Protein 5XVJ (pdb70)

Organism: Arabidopsis thaliana (NCBI:txid3702)

Foldseek 3Di:
DPPVLVVLLLFLVLQQLQLLCCLPVVVVVNLVVLALPDAKWFWTGGSNNHIDIGDDDCDVVDDADGFDIRLSNCCVVDDNLVSSLVNQVSVQVSSVSRSVVSCVVVPHDDVSNVVNVVSVVVDDGSSCVSVVVD/DCVLVVLLLFLVQQQQLLLCCLPVVVVVNLVVLAQVDFWFAWGGGSPSHIDGDWDDADVVRLADDFGTNLSNCCPVDPNLVSSLVSQVSSQVRSVRRSVSSCVVVPHDPVSNVVSVVSVVVDDGSSCVSVVND

GO terms:
  GO:0005634 nucleus (C, IDA)
  GO:0140002 histone H3K4me3 reader activity (F, IDA)
  GO:0000976 transcription cis-regulatory region binding (F, IPI)

Solvent-accessible surface area: 12600 Å² total; per-residue (Å²): 89,66,205,32,1,99,96,4,24,53,26,12,111,5,14,26,28,0,0,35,80,0,7,50,119,45,36,84,129,0,47,121,68,0,45,53,162,117,138,58,6,0,4,48,0,50,66,107,81,54,28,76,22,58,84,34,112,59,89,78,67,20,102,58,17,42,7,14,31,0,2,3,141,15,28,93,69,69,115,60,142,67,0,11,18,31,2,0,8,14,6,26,4,7,2,9,3,2,1,16,11,44,2,34,128,117,65,14,22,116,90,37,25,107,90,0,10,73,30,17,10,100,26,48,27,0,66,19,51,39,61,72,94,92,95,195,23,0,83,85,3,19,66,26,13,113,7,14,27,32,0,0,34,83,0,6,52,119,45,35,83,128,0,43,120,59,0,72,28,167,114,137,60,9,0,5,7,0,45,62,108,78,64,34,71,8,91,65,39,150,51,117,56,13,4,64,24,14,18,6,19,29,3,13,2,114,25,32,91,69,71,106,63,134,68,0,9,15,50,3,0,6,13,5,26,4,6,2,9,2,2,0,17,2,33,0,34,127,107,62,12,23,109,115,44,26,113,102,0,8,96,36,17,11,98,33,49,25,0,75,30,46,37,55,66,106,92

Radius of gyration: 17.86 Å; Cα contacts (8 Å, |Δi|>4): 453; chains: 2; bounding box: 50×39×37 Å

Structure (mmCIF, N/CA/C/O backbone):
data_5XVJ
#
_entry.id   5XVJ
#
_cell.length_a   52.880
_cell.length_b   52.880
_cell.length_c   69.725
_cell.angle_alpha   90.00
_cell.angle_beta   90.00
_cell.angle_gamma   120.00
#
_symmetry.space_group_name_H-M   'P 31'
#
loop_
_entity.id
_entity.type
_entity.pdbx_description
1 polymer 'PHD finger protein ALFIN-LIKE 7'
2 non-polymer 'SULFATE ION'
3 water water
#
loop_
_atom_site.group_PDB
_atom_site.id
_atom_site.type_symbol
_atom_site.label_atom_id
_atom_site.label_alt_id
_atom_site.label_comp_id
_atom_site.label_asym_id
_atom_site.label_entity_id
_atom_site.label_seq_id
_atom_site.pdbx_PDB_ins_code
_atom_site.Cartn_x
_atom_site.Cartn_y
_atom_site.Cartn_z
_atom_site.occupancy
_atom_site.B_iso_or_equiv
_atom_site.auth_seq_id
_atom_site.auth_comp_id
_atom_site.auth_asym_id
_atom_site.auth_atom_id
_atom_site.pdbx_PDB_model_num
ATOM 1 N N . SER A 1 2 ? -6.282 30.826 -21.901 1.00 30.10 -1 SER A N 1
ATOM 2 C CA . SER A 1 2 ? -6.715 29.482 -22.247 1.00 24.16 -1 SER A CA 1
ATOM 3 C C . SER A 1 2 ? -7.136 28.731 -20.984 1.00 23.21 -1 SER A C 1
ATOM 4 O O . SER A 1 2 ? -6.618 28.999 -19.898 1.00 23.16 -1 SER A O 1
ATOM 7 N N . PRO A 1 3 ? -8.068 27.788 -21.119 1.00 14.77 9 PRO A N 1
ATOM 8 C CA . PRO A 1 3 ? -8.370 26.885 -19.989 1.00 12.55 9 PRO A CA 1
ATOM 9 C C . PRO A 1 3 ? -7.129 26.120 -19.552 1.00 15.00 9 PRO A C 1
ATOM 10 O O . PRO A 1 3 ? -6.208 25.867 -20.338 1.00 12.14 9 PRO A O 1
ATOM 14 N N . ARG A 1 4 ? -7.119 25.745 -18.267 1.00 12.43 10 ARG A N 1
ATOM 15 C CA . ARG A 1 4 ? -5.966 25.068 -17.667 1.00 10.90 10 ARG A CA 1
ATOM 16 C C . ARG A 1 4 ? -5.558 23.797 -18.400 1.00 11.74 10 ARG A C 1
ATOM 17 O O . ARG A 1 4 ? -4.366 23.453 -18.398 1.00 8.44 10 ARG A O 1
ATOM 25 N N . THR A 1 5 ? -6.527 23.087 -18.992 1.00 10.70 11 THR A N 1
ATOM 26 C CA . THR A 1 5 ? -6.273 21.861 -19.753 1.00 8.52 11 THR A CA 1
ATOM 27 C C . THR A 1 5 ? -5.238 22.068 -20.869 1.00 9.75 11 THR A C 1
ATOM 28 O O . THR A 1 5 ? -4.514 21.124 -21.186 1.00 9.69 11 THR A O 1
ATOM 32 N N . VAL A 1 6 ? -5.140 23.263 -21.468 1.00 7.75 12 VAL A N 1
ATOM 33 C CA . VAL A 1 6 ? -4.166 23.472 -22.539 1.00 11.27 12 VAL A CA 1
ATOM 34 C C . VAL A 1 6 ? -2.742 23.316 -22.013 1.00 11.53 12 VAL A C 1
ATOM 35 O O . VAL A 1 6 ? -1.943 22.562 -22.571 1.00 9.24 12 VAL A O 1
ATOM 39 N N . GLU A 1 7 ? -2.392 24.047 -20.950 1.00 7.35 13 GLU A N 1
ATOM 40 C CA . GLU A 1 7 ? -1.084 23.865 -20.323 1.00 6.82 13 GLU A CA 1
ATOM 41 C C . GLU A 1 7 ? -0.875 22.443 -19.818 1.00 7.67 13 GLU A C 1
ATOM 42 O O . GLU A 1 7 ? 0.255 21.931 -19.857 1.00 6.38 13 GLU A O 1
ATOM 48 N N . GLU A 1 8 ? -1.934 21.774 -19.337 1.00 5.02 14 GLU A N 1
ATOM 49 C CA . GLU A 1 8 ? -1.753 20.414 -18.873 1.00 6.49 14 GLU A CA 1
ATOM 50 C C . GLU A 1 8 ? -1.422 19.467 -20.023 1.00 7.15 14 GLU A C 1
ATOM 51 O O . GLU A 1 8 ? -0.563 18.589 -19.871 1.00 6.23 14 GLU A O 1
ATOM 57 N N . VAL A 1 9 ? -2.057 19.652 -21.175 1.00 7.41 15 VAL A N 1
ATOM 58 C CA . VAL A 1 9 ? -1.740 18.840 -22.351 1.00 8.67 15 VAL A CA 1
ATOM 59 C C . VAL A 1 9 ? -0.338 19.166 -22.851 1.00 8.46 15 VAL A C 1
ATOM 60 O O . VAL A 1 9 ? 0.429 18.268 -23.216 1.00 7.39 15 VAL A O 1
ATOM 64 N N . PHE A 1 10 ? 0.051 20.435 -22.826 1.00 7.37 16 PHE A N 1
ATOM 65 C CA . PHE A 1 10 ? 1.414 20.778 -23.195 1.00 5.73 16 PHE A CA 1
ATOM 66 C C . PHE A 1 10 ? 2.432 20.150 -22.234 1.00 6.64 16 PHE A C 1
ATOM 67 O O . PHE A 1 10 ? 3.515 19.729 -22.659 1.00 6.99 16 PHE A O 1
ATOM 75 N N . SER A 1 11 ? 2.136 20.137 -20.933 1.00 5.58 17 SER A N 1
ATOM 76 C CA . SER A 1 11 ? 3.066 19.553 -19.965 1.00 8.26 17 SER A CA 1
ATOM 77 C C . SER A 1 11 ? 3.264 18.070 -20.234 1.00 5.29 17 SER A C 1
ATOM 78 O O . SER A 1 11 ? 4.387 17.554 -20.107 1.00 7.20 17 SER A O 1
ATOM 81 N N . ASP A 1 12 ? 2.186 17.362 -20.598 1.00 5.40 18 ASP A N 1
ATOM 82 C CA . ASP A 1 12 ? 2.313 15.965 -21.009 1.00 4.76 18 ASP A CA 1
ATOM 83 C C . ASP A 1 12 ? 3.245 15.860 -22.219 1.00 6.42 18 ASP A C 1
ATOM 84 O O . ASP A 1 12 ? 4.170 15.043 -22.226 1.00 5.87 18 ASP A O 1
ATOM 89 N N . PHE A 1 13 ? 3.036 16.716 -23.227 1.00 5.53 19 PHE A N 1
ATOM 90 C CA . PHE A 1 13 ? 3.883 16.757 -24.420 1.00 4.01 19 PHE A CA 1
ATOM 91 C C . PHE A 1 13 ? 5.341 17.000 -24.055 1.00 5.18 19 PHE A C 1
ATOM 92 O O . PHE A 1 13 ? 6.241 16.278 -24.512 1.00 5.42 19 PHE A O 1
ATOM 100 N N . ARG A 1 14 ? 5.609 18.007 -23.196 1.00 5.48 20 ARG A N 1
ATOM 101 C CA . ARG A 1 14 ? 6.997 18.329 -22.876 1.00 6.75 20 ARG A CA 1
ATOM 102 C C . ARG A 1 14 ? 7.661 17.180 -22.134 1.00 5.54 20 ARG A C 1
ATOM 103 O O . ARG A 1 14 ? 8.860 16.956 -22.289 1.00 6.11 20 ARG A O 1
ATOM 111 N N . GLY A 1 15 ? 6.920 16.484 -21.285 1.00 5.73 21 GLY A N 1
ATOM 112 C CA . GLY A 1 15 ? 7.535 15.402 -20.539 1.00 6.05 21 GLY A CA 1
ATOM 113 C C . GLY A 1 15 ? 7.859 14.216 -21.437 1.00 5.81 21 GLY A C 1
ATOM 114 O O . GLY A 1 15 ? 8.945 13.639 -21.346 1.00 6.49 21 GLY A O 1
ATOM 115 N N . ARG A 1 16 ? 6.928 13.841 -22.323 1.00 5.43 22 ARG A N 1
ATOM 116 C CA . ARG A 1 16 ? 7.230 12.793 -23.305 1.00 6.29 22 ARG A CA 1
ATOM 117 C C . ARG A 1 16 ? 8.393 13.189 -24.209 1.00 5.36 22 ARG A C 1
ATOM 118 O O . ARG A 1 16 ? 9.267 12.367 -24.515 1.00 6.59 22 ARG A O 1
ATOM 126 N N . AR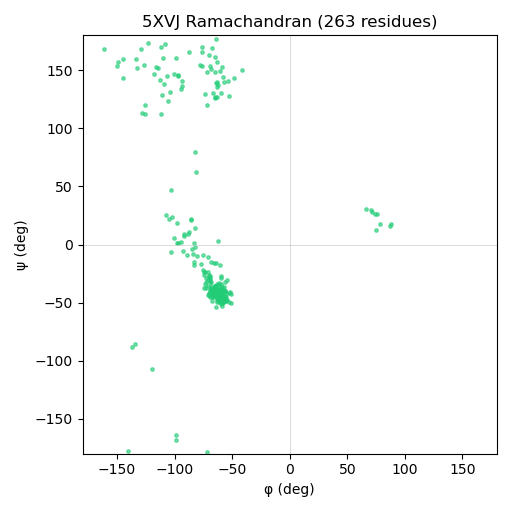G A 1 17 ? 8.436 14.447 -24.647 1.00 4.67 23 ARG A N 1
ATOM 127 C CA . ARG A 1 17 ? 9.538 14.929 -25.474 1.00 4.36 23 ARG A CA 1
ATOM 128 C C . ARG A 1 17 ? 10.867 14.778 -24.742 1.00 6.43 23 ARG A C 1
ATOM 129 O O . ARG A 1 17 ? 11.881 14.377 -25.343 1.00 5.95 23 ARG A O 1
ATOM 137 N N . ALA A 1 18 ? 10.891 15.130 -23.456 1.00 5.00 24 ALA A N 1
ATOM 138 C CA . ALA A 1 18 ? 12.140 15.028 -22.693 1.00 5.21 24 ALA A CA 1
ATOM 139 C C . ALA A 1 18 ? 12.594 13.576 -22.597 1.00 5.71 24 ALA A C 1
ATOM 140 O O . ALA A 1 18 ? 13.786 13.289 -22.681 1.00 7.95 24 ALA A O 1
ATOM 142 N N . GLY A 1 19 ? 11.647 12.643 -22.425 1.00 6.66 25 GLY A N 1
ATOM 143 C CA . GLY A 1 19 ? 11.999 11.225 -22.423 1.00 5.37 25 GLY A CA 1
ATOM 144 C C . GLY A 1 19 ? 12.561 10.769 -23.750 1.00 5.60 25 GLY A C 1
ATOM 145 O O . GLY A 1 19 ? 13.556 10.034 -23.793 1.00 7.00 25 GLY A O 1
ATOM 146 N N . LEU A 1 20 ? 11.972 11.251 -24.852 1.00 4.42 26 LEU A N 1
ATOM 147 C CA . LEU A 1 20 ? 12.448 10.891 -26.182 1.00 5.35 26 LEU A CA 1
ATOM 148 C C . LEU A 1 20 ? 13.813 11.500 -26.471 1.00 5.72 26 LEU A C 1
ATOM 149 O O . LEU A 1 20 ? 14.682 10.829 -27.057 1.00 6.17 26 LEU A O 1
ATOM 154 N N . ILE A 1 21 ? 14.038 12.752 -26.039 1.00 6.48 27 ILE A N 1
ATOM 155 C CA . ILE A 1 21 ? 15.362 13.348 -26.172 1.00 7.90 27 ILE A CA 1
ATOM 156 C C . ILE A 1 21 ? 16.417 12.525 -25.417 1.00 5.54 27 ILE A C 1
ATOM 157 O O . ILE A 1 21 ? 17.497 12.273 -25.961 1.00 7.90 27 ILE A O 1
ATOM 162 N N . LYS A 1 22 ? 16.083 12.021 -24.209 1.00 6.90 28 LYS A N 1
ATOM 163 C CA . LYS A 1 22 ? 16.987 11.136 -23.468 1.00 7.36 28 LYS A CA 1
ATOM 164 C C . LYS A 1 22 ? 17.336 9.900 -24.292 1.00 7.34 28 LYS A C 1
ATOM 165 O O . LYS A 1 22 ? 18.514 9.548 -24.437 1.00 8.04 28 LYS A O 1
ATOM 171 N N . ALA A 1 23 ? 16.325 9.222 -24.849 1.00 6.20 29 ALA A N 1
ATOM 172 C CA . ALA A 1 23 ? 16.589 8.016 -25.646 1.00 6.92 29 ALA A CA 1
ATOM 173 C C . ALA A 1 23 ? 17.528 8.303 -26.807 1.00 7.76 29 ALA A C 1
ATOM 174 O O . ALA A 1 23 ? 18.381 7.470 -27.159 1.00 9.44 29 ALA A O 1
ATOM 176 N N . LEU A 1 24 ? 17.406 9.485 -27.419 1.00 7.11 30 LEU A N 1
ATOM 177 C CA . LEU A 1 24 ? 18.116 9.788 -28.651 1.00 9.02 30 LEU A CA 1
ATOM 178 C C . LEU A 1 24 ? 19.409 10.557 -28.414 1.00 9.63 30 LEU A C 1
ATOM 179 O O . LEU A 1 24 ? 20.123 10.840 -29.385 1.00 16.04 30 LEU A O 1
ATOM 184 N N . SER A 1 25 ? 19.748 10.828 -27.146 1.00 9.04 31 SER A N 1
ATOM 185 C CA . SER A 1 25 ? 21.000 11.513 -26.805 1.00 14.28 31 SER A CA 1
ATOM 186 C C . SER A 1 25 ? 21.713 10.883 -25.601 1.00 17.08 31 SER A C 1
ATOM 187 O O . SER A 1 25 ? 22.555 9.990 -25.775 1.00 13.02 31 SER A O 1
ATOM 190 N N . THR A 1 26 ? 21.393 11.317 -24.376 1.00 16.20 32 THR A N 1
ATOM 191 C CA . THR A 1 26 ? 22.057 10.772 -23.183 1.00 15.64 32 THR A CA 1
ATOM 192 C C . THR A 1 26 ? 22.047 9.241 -23.141 1.00 18.91 32 THR A C 1
ATOM 193 O O . THR A 1 26 ? 23.041 8.606 -22.755 1.00 16.54 32 THR A O 1
ATOM 197 N N . ASP A 1 27 ? 20.921 8.622 -23.491 1.00 12.31 33 ASP A N 1
ATOM 198 C CA . ASP A 1 27 ? 20.773 7.177 -23.367 1.00 10.87 33 ASP A CA 1
ATOM 199 C C . ASP A 1 27 ? 20.921 6.473 -24.709 1.00 6.76 33 ASP A C 1
ATOM 200 O O . ASP A 1 27 ? 20.422 5.355 -24.864 1.00 8.63 33 ASP A O 1
ATOM 205 N N . VAL A 1 28 ? 21.613 7.093 -25.662 1.00 8.80 34 VAL A N 1
ATOM 206 C CA . VAL A 1 28 ? 21.535 6.614 -27.045 1.00 10.52 34 VAL A CA 1
ATOM 207 C C . VAL A 1 28 ? 22.022 5.172 -27.191 1.00 8.14 34 VAL A C 1
ATOM 208 O O . VAL A 1 28 ? 21.445 4.405 -27.952 1.00 7.24 34 VAL A O 1
ATOM 212 N N . GLN A 1 29 ? 23.083 4.765 -26.485 1.00 7.20 35 GLN A N 1
ATOM 213 C CA . GLN A 1 29 ? 23.556 3.393 -26.686 1.00 8.20 35 GLN A CA 1
ATOM 214 C C . GLN A 1 29 ? 22.622 2.363 -26.055 1.00 7.86 35 GLN A C 1
ATOM 215 O O . GLN A 1 29 ? 22.429 1.279 -26.618 1.00 7.41 35 GLN A O 1
ATOM 221 N N . LYS A 1 30 ? 22.056 2.664 -24.887 1.00 7.69 36 LYS A N 1
ATOM 222 C CA . LYS A 1 30 ? 21.044 1.784 -24.310 1.00 7.55 36 LYS A CA 1
ATOM 223 C C . LYS A 1 30 ? 19.857 1.619 -25.260 1.00 7.58 36 LYS A C 1
ATOM 224 O O . LYS A 1 30 ? 19.379 0.498 -25.500 1.00 8.33 36 LYS A O 1
ATOM 230 N N . PHE A 1 31 ? 19.392 2.740 -25.841 1.00 5.26 37 PHE A N 1
ATOM 231 C CA . PHE A 1 31 ? 18.328 2.736 -26.845 1.00 5.75 37 PHE A CA 1
ATOM 232 C C . PHE A 1 31 ? 18.717 1.909 -28.071 1.00 7.16 37 PHE A C 1
ATOM 233 O O . PHE A 1 31 ? 17.967 1.019 -28.502 1.00 6.42 37 PHE A O 1
ATOM 241 N N . TYR A 1 32 ? 19.889 2.188 -28.629 1.00 5.07 38 TYR A N 1
ATOM 242 C CA . TYR A 1 32 ? 20.420 1.442 -29.766 1.00 5.66 38 TYR A CA 1
ATOM 243 C C . TYR A 1 32 ? 20.398 -0.064 -29.521 1.00 5.51 38 TYR A C 1
ATOM 244 O O . TYR A 1 32 ? 19.883 -0.836 -30.351 1.00 6.15 38 TYR A O 1
ATOM 253 N N . HIS A 1 33 ? 20.923 -0.507 -28.365 1.00 7.10 39 HIS A N 1
ATOM 254 C CA . HIS A 1 33 ? 20.987 -1.942 -28.101 1.00 7.62 39 HIS A CA 1
ATOM 255 C C . HIS A 1 33 ? 19.612 -2.549 -27.857 1.00 7.52 39 HIS A C 1
ATOM 256 O O . HIS A 1 33 ? 19.397 -3.735 -28.155 1.00 8.69 39 HIS A O 1
ATOM 263 N N . GLN A 1 34 ? 18.654 -1.758 -27.357 1.00 6.16 40 GLN A N 1
ATOM 264 C CA . GLN A 1 34 ? 17.307 -2.285 -27.207 1.00 6.30 40 GLN A CA 1
ATOM 265 C C . GLN A 1 34 ? 16.607 -2.420 -28.534 1.00 5.35 40 GLN A C 1
ATOM 266 O O . GLN A 1 34 ? 15.691 -3.233 -28.647 1.00 8.41 40 GLN A O 1
ATOM 272 N N . CYS A 1 35 ? 17.013 -1.656 -29.547 1.00 7.78 41 CYS A N 1
ATOM 273 C CA . CYS A 1 35 ? 16.462 -1.785 -30.903 1.00 7.12 41 CYS A CA 1
ATOM 274 C C . CYS A 1 35 ? 17.111 -2.933 -31.664 1.00 7.37 41 CYS A C 1
ATOM 275 O O . CYS A 1 35 ? 17.763 -2.776 -32.713 1.00 8.71 41 CYS A O 1
ATOM 278 N N . ASP A 1 36 ? 16.898 -4.112 -31.108 1.00 10.13 42 ASP A N 1
ATOM 279 C CA . ASP A 1 36 ? 17.554 -5.324 -31.565 1.00 9.48 42 ASP A CA 1
ATOM 280 C C . ASP A 1 36 ? 16.983 -5.741 -32.909 1.00 11.82 42 ASP A C 1
ATOM 281 O O . ASP A 1 36 ? 15.782 -6.046 -32.996 1.00 10.40 42 ASP A O 1
ATOM 286 N N . PRO A 1 37 ? 17.798 -5.816 -33.961 1.00 10.52 43 PRO A N 1
ATOM 287 C CA . PRO A 1 37 ? 17.261 -6.212 -35.275 1.00 12.55 43 PRO A CA 1
ATOM 288 C C . PRO A 1 37 ? 16.761 -7.648 -35.311 1.00 11.18 43 PRO A C 1
ATOM 289 O O . PRO A 1 37 ? 16.002 -7.987 -36.219 1.00 18.16 43 PRO A O 1
ATOM 293 N N . GLU A 1 38 ? 17.125 -8.488 -34.337 1.00 14.39 44 GLU A N 1
ATOM 294 C CA . GLU A 1 38 ? 16.627 -9.856 -34.281 1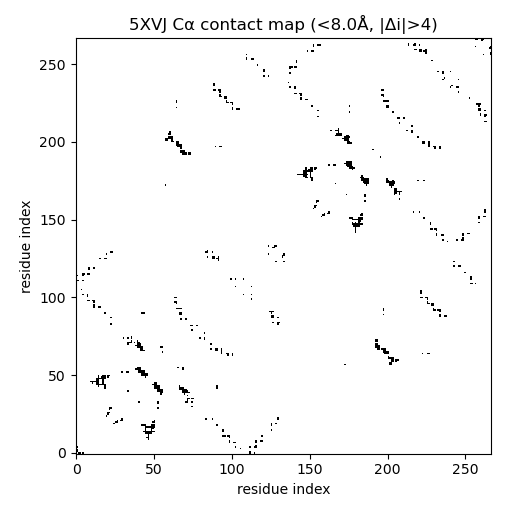.00 16.72 44 GLU A CA 1
ATOM 295 C C . GLU A 1 38 ? 15.258 -9.974 -33.617 1.00 19.11 44 GLU A C 1
ATOM 296 O O . GLU A 1 38 ? 14.677 -11.060 -33.639 1.00 17.51 44 GLU A O 1
ATOM 302 N N . LYS A 1 39 ? 14.730 -8.900 -33.021 1.00 14.25 45 LYS A N 1
ATOM 303 C CA . LYS A 1 39 ? 13.373 -8.893 -32.506 1.00 12.12 45 LYS A CA 1
ATOM 304 C C . LYS A 1 39 ? 12.391 -8.488 -33.602 1.00 11.29 45 LYS A C 1
ATOM 305 O O . LYS A 1 39 ? 12.778 -8.026 -34.680 1.00 12.98 45 LYS A O 1
ATOM 311 N N . GLU A 1 40 ? 11.105 -8.730 -33.329 1.00 14.56 46 GLU A N 1
ATOM 312 C CA . GLU A 1 40 ? 10.034 -8.265 -34.185 1.00 14.87 46 GLU A CA 1
ATOM 313 C C . GLU A 1 40 ? 10.033 -6.741 -34.177 1.00 12.16 46 GLU A C 1
ATOM 314 O O . GLU A 1 40 ? 10.814 -6.112 -33.467 1.00 12.24 46 GLU A O 1
ATOM 320 N N . ASN A 1 41 ? 9.150 -6.140 -34.962 1.00 13.69 47 ASN A N 1
ATOM 321 C CA . ASN A 1 41 ? 9.166 -4.686 -35.132 1.00 12.77 47 ASN A CA 1
ATOM 322 C C . ASN A 1 41 ? 8.883 -3.953 -33.823 1.00 16.01 47 ASN A C 1
ATOM 323 O O . ASN A 1 41 ? 7.879 -4.197 -33.157 1.00 15.30 47 ASN A O 1
ATOM 328 N N . LEU A 1 42 ? 9.771 -3.038 -33.461 1.00 8.48 48 LEU A N 1
ATOM 329 C CA . LEU A 1 42 ? 9.686 -2.316 -32.194 1.00 8.34 48 LEU A CA 1
ATOM 330 C C . LEU A 1 42 ? 9.334 -0.852 -32.422 1.00 6.95 48 LEU A C 1
ATOM 331 O O . LEU A 1 42 ? 9.543 -0.307 -33.508 1.00 7.94 48 LEU A O 1
ATOM 336 N N . CYS A 1 43 ? 8.840 -0.223 -31.358 1.00 6.27 49 CYS A N 1
ATOM 337 C CA . CYS A 1 43 ? 8.525 1.214 -31.370 1.00 7.18 49 CYS A CA 1
ATOM 338 C C . CYS A 1 43 ? 9.214 1.904 -30.202 1.00 7.92 49 CYS A C 1
ATOM 339 O O . CYS A 1 43 ? 9.378 1.286 -29.134 1.00 9.23 49 CYS A O 1
ATOM 342 N N . LEU A 1 44 ? 9.464 3.215 -30.366 1.00 5.66 50 LEU A N 1
ATOM 343 C CA . LEU A 1 44 ? 9.982 4.102 -29.309 1.00 5.46 50 LEU A CA 1
ATOM 344 C C . LEU A 1 44 ? 8.846 5.006 -28.794 1.00 5.70 50 LEU A C 1
ATOM 345 O O . LEU A 1 44 ? 8.209 5.738 -29.569 1.00 5.48 50 LEU A O 1
ATOM 350 N N . TYR A 1 45 ? 8.604 4.949 -27.491 1.00 5.93 51 TYR A N 1
ATOM 351 C CA . TYR A 1 45 ? 7.557 5.701 -26.825 1.00 6.03 51 TYR A CA 1
ATOM 352 C C . TYR A 1 45 ? 8.184 6.643 -25.823 1.00 9.01 51 TYR A C 1
ATOM 353 O O . TYR A 1 45 ? 9.205 6.326 -25.191 1.00 8.14 51 TYR A O 1
ATOM 362 N N . GLY A 1 46 ? 7.551 7.801 -25.661 1.00 7.24 52 GLY A N 1
ATOM 363 C CA . GLY A 1 46 ? 7.896 8.743 -24.605 1.00 7.79 52 GLY A CA 1
ATOM 364 C C . GLY A 1 46 ? 6.749 8.817 -23.613 1.00 7.70 52 GLY A C 1
ATOM 365 O O . GLY A 1 46 ? 5.584 8.768 -23.998 1.00 7.01 52 GLY A O 1
ATOM 366 N N . LEU A 1 47 ? 7.089 8.914 -22.326 1.00 7.40 53 LEU A N 1
ATOM 367 C CA . LEU A 1 47 ? 6.119 8.953 -21.257 1.00 7.90 53 LEU A CA 1
ATOM 368 C C . LEU A 1 47 ? 6.210 10.294 -20.539 1.00 7.69 53 LEU A C 1
ATOM 369 O O . LEU A 1 47 ? 7.274 10.904 -20.508 1.00 7.93 53 LEU A O 1
ATOM 374 N N . PRO A 1 48 ? 5.111 10.753 -19.927 1.00 6.3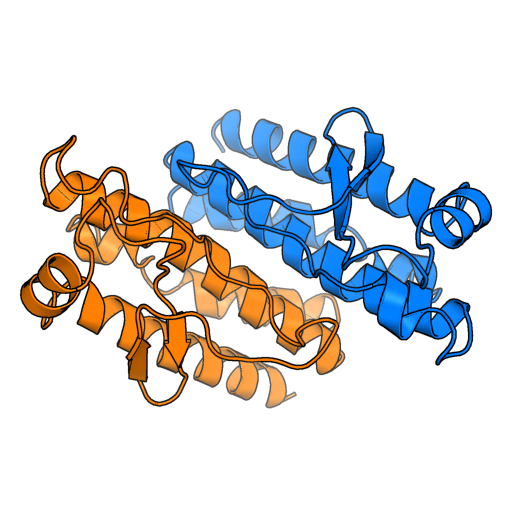9 54 PRO A N 1
ATOM 375 C CA . PRO A 1 48 ? 5.083 12.116 -19.366 1.00 7.63 54 PRO A CA 1
ATOM 376 C C . PRO A 1 48 ? 5.983 12.316 -18.174 1.00 8.48 54 PRO A C 1
ATOM 377 O O . PRO A 1 48 ? 6.311 13.475 -17.876 1.00 9.52 54 PRO A O 1
ATOM 381 N N . ASN A 1 49 ? 6.466 11.248 -17.539 1.00 7.93 55 ASN A N 1
ATOM 382 C CA . ASN A 1 49 ? 7.466 11.392 -16.486 1.00 10.15 55 ASN A CA 1
ATOM 383 C C . ASN A 1 49 ? 8.896 11.445 -17.009 1.00 9.76 55 ASN A C 1
ATOM 384 O O . ASN A 1 49 ? 9.847 11.219 -16.242 1.00 10.48 55 ASN A O 1
ATOM 389 N N . GLU A 1 50 ? 9.081 11.781 -18.283 1.00 7.49 56 GLU A N 1
ATOM 390 C CA . GLU A 1 50 ? 10.403 11.982 -18.856 1.00 8.74 56 GLU A CA 1
ATOM 391 C C . GLU A 1 50 ? 11.178 10.671 -18.997 1.00 7.55 56 GLU A C 1
ATOM 392 O O . GLU A 1 50 ? 12.413 10.645 -18.954 1.00 10.84 56 GLU A O 1
ATOM 398 N N . THR A 1 51 ? 10.470 9.572 -19.191 1.00 9.00 57 THR A N 1
ATOM 399 C CA . THR A 1 51 ? 11.112 8.301 -19.503 1.00 8.07 57 THR A CA 1
ATOM 400 C C . THR A 1 51 ? 10.783 7.898 -20.925 1.00 6.89 57 THR A C 1
ATOM 401 O O . THR A 1 51 ? 9.905 8.476 -21.588 1.00 7.05 57 THR A O 1
ATOM 405 N N . TRP A 1 52 ? 11.483 6.861 -21.392 1.00 7.70 58 TRP A N 1
ATOM 406 C CA . TRP A 1 52 ? 11.209 6.284 -22.708 1.00 5.94 58 TRP A CA 1
ATOM 407 C C . TRP A 1 52 ? 11.160 4.772 -22.585 1.00 9.70 58 TRP A C 1
ATOM 408 O O . TRP A 1 52 ? 11.704 4.195 -21.643 1.00 8.92 58 TRP A O 1
ATOM 419 N N . GLU A 1 53 ? 10.523 4.127 -23.556 1.00 6.67 59 GLU A N 1
ATOM 420 C CA . GLU A 1 53 ? 10.419 2.679 -23.610 1.00 6.95 59 GLU A CA 1
ATOM 421 C C . GLU A 1 53 ? 10.478 2.257 -25.061 1.00 7.56 59 GLU A C 1
ATOM 422 O O . GLU A 1 53 ? 9.930 2.932 -25.939 1.00 6.96 59 GLU A O 1
ATOM 428 N N . VAL A 1 54 ? 11.123 1.130 -25.309 1.00 8.09 60 VAL A N 1
ATOM 429 C CA . VAL A 1 54 ? 11.134 0.506 -26.628 1.00 8.36 60 VAL A CA 1
ATOM 430 C C . VAL A 1 54 ? 10.338 -0.775 -26.437 1.00 8.51 60 VAL A C 1
ATOM 431 O O . VAL A 1 54 ? 10.754 -1.648 -25.657 1.00 10.95 60 VAL A O 1
ATOM 435 N N . ASN A 1 55 ? 9.169 -0.863 -27.057 1.00 9.22 61 ASN A N 1
ATOM 436 C CA . ASN A 1 55 ? 8.267 -1.997 -26.863 1.00 10.32 61 ASN A CA 1
ATOM 437 C C . ASN A 1 55 ? 7.796 -2.482 -28.223 1.00 11.39 61 ASN A C 1
ATOM 438 O O . ASN A 1 55 ? 7.765 -1.731 -29.192 1.00 10.09 61 ASN A O 1
ATOM 443 N N . LEU A 1 56 ? 7.481 -3.766 -28.319 1.00 12.04 62 LEU A N 1
ATOM 444 C CA . LEU A 1 56 ? 6.680 -4.243 -29.443 1.00 12.76 62 LEU A CA 1
ATOM 445 C C . LEU A 1 56 ? 5.281 -3.643 -29.327 1.00 13.26 62 LEU A C 1
ATOM 446 O O . LEU A 1 56 ? 4.683 -3.702 -28.249 1.00 14.99 62 LEU A O 1
ATOM 451 N N . PRO A 1 57 ? 4.735 -3.048 -30.391 1.00 14.20 63 PRO A N 1
ATOM 452 C CA . PRO A 1 57 ? 3.346 -2.577 -30.340 1.00 12.84 63 PRO A CA 1
ATOM 453 C C . PRO A 1 57 ? 2.412 -3.772 -30.354 1.00 14.60 63 PRO A C 1
ATOM 454 O O . PRO A 1 57 ? 2.714 -4.818 -30.937 1.00 19.34 63 PRO A O 1
ATOM 458 N N . VAL A 1 58 ? 1.266 -3.630 -29.692 1.00 17.82 64 VAL A N 1
ATOM 459 C CA . VAL A 1 58 ? 0.280 -4.706 -29.701 1.00 26.31 64 VAL A CA 1
ATOM 460 C C . VAL A 1 58 ? -1.086 -4.179 -30.091 1.00 28.38 64 VAL A C 1
ATOM 461 O O . VAL A 1 58 ? -1.320 -2.973 -30.145 1.00 20.04 64 VAL A O 1
ATOM 465 N N . GLU A 1 59 ? -1.998 -5.112 -30.369 1.00 22.71 65 GLU A N 1
ATOM 466 C CA . GLU A 1 59 ? -3.340 -4.745 -30.829 1.00 23.34 65 GLU A CA 1
ATOM 467 C C . GLU A 1 59 ? -4.181 -4.394 -29.607 1.00 21.99 65 GLU A C 1
ATOM 468 O O . GLU A 1 59 ? -4.972 -5.189 -29.084 1.00 20.75 65 GLU A O 1
ATOM 474 N N . GLU A 1 60 ? -3.969 -3.167 -29.135 1.00 14.07 66 GLU A N 1
ATOM 475 C CA . GLU A 1 60 ? -4.768 -2.601 -28.061 1.00 11.65 66 GLU A CA 1
ATOM 476 C C . GLU A 1 60 ? -6.193 -2.437 -28.526 1.00 14.63 66 GLU A C 1
ATOM 477 O O . GLU A 1 60 ? -6.444 -1.877 -29.595 1.00 16.76 66 GLU A O 1
ATOM 483 N N . VAL A 1 61 ? -7.117 -2.980 -27.743 1.00 11.88 67 VAL A N 1
ATOM 484 C CA . VAL A 1 61 ? -8.544 -2.892 -28.026 1.00 12.53 67 VAL A CA 1
ATOM 485 C C . VAL A 1 61 ? -9.159 -2.363 -26.741 1.00 14.18 67 VAL A C 1
ATOM 486 O O . VAL A 1 61 ? -9.057 -3.022 -25.700 1.00 11.80 67 VAL A O 1
ATOM 490 N N . PRO A 1 62 ? -9.709 -1.142 -26.741 1.00 11.98 68 PRO A N 1
ATOM 491 C CA . PRO A 1 62 ? -9.785 -0.230 -27.888 1.00 12.63 68 PRO A CA 1
ATOM 492 C C . PRO A 1 62 ? -8.411 0.412 -28.121 1.00 11.75 68 PRO A C 1
ATOM 493 O O . PRO A 1 62 ? -7.503 0.349 -27.256 1.00 11.96 68 PRO A O 1
ATOM 497 N N . PRO A 1 63 ? -8.221 1.031 -29.284 1.00 12.93 69 PRO A N 1
ATOM 498 C CA . PRO A 1 63 ? -7.012 1.834 -29.468 1.00 8.80 69 PRO A CA 1
ATOM 499 C C . PRO A 1 63 ? -7.063 3.009 -28.515 1.00 11.13 69 PRO A C 1
ATOM 500 O O . PRO A 1 63 ? -8.124 3.534 -28.165 1.00 11.33 69 PRO A O 1
ATOM 504 N N . GLU A 1 64 ? -5.886 3.408 -28.092 1.00 8.26 70 GLU A N 1
ATOM 505 C CA . GLU A 1 64 ? -5.730 4.513 -27.156 1.00 9.01 70 GLU A CA 1
ATOM 506 C C . GLU A 1 64 ? -4.906 5.614 -27.807 1.00 5.76 70 GLU A C 1
ATOM 507 O O . GLU A 1 64 ? -5.411 6.281 -28.713 1.00 9.18 70 GLU A O 1
ATOM 513 N N . LEU A 1 65 ? -3.662 5.803 -27.401 1.00 6.93 71 LEU A N 1
ATOM 514 C CA . LEU A 1 65 ? -2.854 6.831 -28.051 1.00 8.38 71 LEU A CA 1
ATOM 515 C C . LEU A 1 65 ? -2.518 6.405 -29.478 1.00 8.19 71 LEU A C 1
ATOM 516 O O . LEU A 1 65 ? -2.430 5.226 -29.778 1.00 8.78 71 LEU A O 1
ATOM 521 N N . PRO A 1 66 ? -2.275 7.347 -30.364 1.00 7.87 72 PRO A N 1
ATOM 522 C CA . PRO A 1 66 ? -1.547 7.027 -31.599 1.00 5.65 72 PRO A CA 1
ATOM 523 C C . PRO A 1 66 ? -0.363 6.090 -31.388 1.00 7.98 72 PRO A C 1
ATOM 524 O O . PRO A 1 66 ? 0.294 6.146 -30.336 1.00 9.82 72 PRO A O 1
ATOM 528 N N . GLU A 1 67 ? -0.039 5.315 -32.363 1.00 8.55 73 GLU A N 1
ATOM 529 C CA . GLU A 1 67 ? 1.091 4.392 -32.326 1.00 9.60 73 GLU A CA 1
ATOM 530 C C . GLU A 1 67 ? 2.341 5.027 -32.937 1.00 8.84 73 GLU A C 1
ATOM 531 O O . GLU A 1 67 ? 2.262 5.629 -34.012 1.00 8.39 73 GLU A O 1
ATOM 537 N N . PRO A 1 68 ? 3.512 4.931 -32.308 1.00 6.61 74 PRO A N 1
ATOM 538 C CA . PRO A 1 68 ? 4.753 5.388 -32.967 1.00 7.42 74 PRO A CA 1
ATOM 539 C C . PRO A 1 68 ? 5.141 4.521 -34.162 1.00 5.24 74 PRO A C 1
ATOM 540 O O . PRO A 1 68 ? 4.614 3.431 -34.389 1.00 9.70 74 PRO A O 1
ATOM 544 N N . ALA A 1 69 ? 6.122 5.015 -34.919 1.00 8.14 75 ALA A N 1
ATOM 545 C CA . ALA A 1 69 ? 6.644 4.247 -36.057 1.00 5.99 75 ALA A CA 1
ATOM 546 C C . ALA A 1 69 ? 7.196 2.907 -35.578 1.00 9.49 75 ALA A C 1
ATOM 547 O O . ALA A 1 69 ? 7.970 2.851 -34.613 1.00 11.31 75 ALA A O 1
ATOM 549 N N . LEU A 1 70 ? 6.790 1.814 -36.231 1.00 7.82 76 LEU A N 1
ATOM 550 C CA . LEU A 1 70 ? 7.258 0.491 -35.854 1.00 12.09 76 LEU A CA 1
ATOM 551 C C . LEU A 1 70 ? 8.385 0.042 -36.768 1.00 10.21 76 LEU A C 1
ATOM 552 O O . LEU A 1 70 ? 8.595 0.550 -37.884 1.00 10.50 76 LEU A O 1
ATOM 557 N N . GLY A 1 71 ? 9.140 -0.931 -36.278 1.00 8.55 77 GLY A N 1
ATOM 558 C CA . GLY A 1 71 ? 10.212 -1.435 -37.116 1.00 10.21 77 GLY A CA 1
ATOM 559 C C . GLY A 1 71 ? 11.463 -0.594 -37.178 1.00 10.50 77 GLY A C 1
ATOM 560 O O . GLY A 1 71 ? 12.305 -0.811 -38.056 1.00 11.16 77 GLY A O 1
ATOM 561 N N . ILE A 1 72 ? 11.652 0.323 -36.225 1.00 8.71 78 ILE A N 1
ATOM 562 C CA . ILE A 1 72 ? 12.871 1.134 -36.190 1.00 10.16 78 ILE A CA 1
ATOM 563 C C . ILE A 1 72 ? 14.109 0.263 -36.056 1.00 9.32 78 ILE A C 1
ATOM 564 O O . ILE A 1 72 ? 15.205 0.627 -36.511 1.00 9.35 78 ILE A O 1
ATOM 569 N N . ASN A 1 73 ? 13.952 -0.914 -35.455 1.00 7.35 79 ASN A N 1
ATOM 570 C CA . ASN A 1 73 ? 15.050 -1.841 -35.303 1.00 7.49 79 ASN A CA 1
ATOM 571 C C . ASN A 1 73 ? 15.462 -2.482 -36.617 1.00 7.67 79 ASN A C 1
ATOM 572 O O . ASN A 1 73 ? 16.587 -2.951 -36.701 1.00 10.03 79 ASN A O 1
ATOM 577 N N . PHE A 1 74 ? 14.566 -2.546 -37.613 1.00 7.70 80 PHE A N 1
ATOM 578 C CA . PHE A 1 74 ? 14.936 -3.102 -38.922 1.00 6.42 80 PHE A CA 1
ATOM 579 C C . PHE A 1 74 ? 15.884 -2.176 -39.683 1.00 7.40 80 PHE A C 1
ATOM 580 O O . PHE A 1 74 ? 16.784 -2.640 -40.398 1.00 9.59 80 PHE A O 1
ATOM 588 N N . ALA A 1 75 ? 15.707 -0.873 -39.546 1.00 6.10 81 ALA A N 1
ATOM 589 C CA . ALA A 1 75 ? 16.537 0.094 -40.257 1.00 8.06 81 ALA A CA 1
ATOM 590 C C . ALA A 1 75 ? 17.867 0.398 -39.569 1.00 5.85 81 ALA A C 1
ATOM 591 O O . ALA A 1 75 ? 18.763 0.961 -40.208 1.00 7.61 81 ALA A O 1
ATOM 593 N N . ARG A 1 76 ? 18.010 0.022 -38.302 1.00 5.87 82 ARG A N 1
ATOM 594 C CA . ARG A 1 76 ? 19.134 0.457 -37.486 1.00 4.88 82 ARG A CA 1
ATOM 595 C C . ARG A 1 76 ? 20.482 0.180 -38.143 1.00 6.79 82 ARG A C 1
ATOM 596 O O . ARG A 1 76 ? 21.349 1.051 -38.153 1.00 8.69 82 ARG A O 1
ATOM 604 N N . ASP A 1 77 ? 20.712 -1.037 -38.623 1.00 5.68 83 ASP A N 1
ATOM 605 C CA . ASP A 1 77 ? 22.023 -1.396 -39.165 1.00 6.21 83 ASP A CA 1
ATOM 606 C C . ASP A 1 77 ? 22.190 -1.000 -40.634 1.00 7.66 83 ASP A C 1
ATOM 607 O O . ASP A 1 77 ? 23.299 -1.132 -41.180 1.00 9.64 83 ASP A O 1
ATOM 612 N N . GLY A 1 78 ? 21.141 -0.474 -41.262 1.00 8.09 84 GLY A N 1
ATOM 613 C CA . GLY A 1 78 ? 21.223 -0.085 -42.656 1.00 7.45 84 GLY A CA 1
ATOM 614 C C . GLY A 1 78 ? 21.615 1.346 -42.920 1.00 7.73 84 GLY A C 1
ATOM 615 O O . GLY A 1 78 ? 21.515 1.793 -44.072 1.00 10.03 84 GLY A O 1
ATOM 616 N N . MET A 1 79 ? 22.028 2.078 -41.890 1.00 8.62 85 MET A N 1
ATOM 617 C CA . MET A 1 79 ? 22.282 3.508 -41.972 1.00 10.88 85 MET A CA 1
ATOM 618 C C . MET A 1 79 ? 23.386 3.853 -40.989 1.00 6.95 85 MET A C 1
ATOM 619 O O . MET A 1 79 ? 23.574 3.162 -40.000 1.00 7.82 85 MET A O 1
ATOM 624 N N . GLN A 1 80 ? 24.074 4.967 -41.241 1.00 6.76 86 GLN A N 1
ATOM 625 C CA . GLN A 1 80 ? 24.929 5.543 -40.208 1.00 6.70 86 GLN A CA 1
ATOM 626 C C . GLN A 1 80 ? 24.092 5.834 -38.967 1.00 7.41 86 GLN A C 1
ATOM 627 O O . GLN A 1 80 ? 22.927 6.218 -39.077 1.00 6.97 86 GLN A O 1
ATOM 633 N N . GLU A 1 81 ? 24.642 5.572 -37.774 1.00 8.47 87 GLU A N 1
ATOM 634 C CA . GLU A 1 81 ? 23.809 5.659 -36.574 1.00 9.36 87 GLU A CA 1
ATOM 635 C C . GLU A 1 81 ? 23.147 7.026 -36.428 1.00 13.48 87 GLU A C 1
ATOM 636 O O . GLU A 1 81 ? 21.967 7.112 -36.035 1.00 8.17 87 GLU A O 1
ATOM 642 N N . LYS A 1 82 ? 23.864 8.108 -36.737 1.00 9.97 88 LYS A N 1
ATOM 643 C CA . LYS A 1 82 ? 23.263 9.425 -36.530 1.00 11.33 88 LYS A CA 1
ATOM 644 C C . LYS A 1 82 ? 22.126 9.681 -37.514 1.00 11.47 88 LYS A C 1
ATOM 645 O O . LYS A 1 82 ? 21.183 10.406 -37.165 1.00 11.72 88 LYS A O 1
ATOM 651 N N . ASP A 1 83 ? 22.163 9.077 -38.725 1.00 8.90 89 ASP A N 1
ATOM 652 C CA . ASP A 1 83 ? 21.029 9.186 -39.658 1.00 8.27 89 ASP A CA 1
ATOM 653 C C . ASP A 1 83 ? 19.853 8.339 -39.204 1.00 7.72 89 ASP A C 1
ATOM 654 O O . ASP A 1 83 ? 18.685 8.713 -39.412 1.00 8.66 89 ASP A O 1
ATOM 659 N N . TRP A 1 84 ? 20.112 7.189 -38.583 1.00 5.86 90 TRP A N 1
ATOM 660 C CA . TRP A 1 84 ? 19.034 6.413 -37.986 1.00 5.53 90 TRP A CA 1
ATOM 661 C C . TRP A 1 84 ? 18.404 7.172 -36.821 1.00 6.01 90 TRP A C 1
ATOM 662 O O . TRP A 1 84 ? 17.172 7.213 -36.688 1.00 5.44 90 TRP A O 1
ATOM 673 N N . ILE A 1 85 ? 19.229 7.809 -35.986 1.00 5.90 91 ILE A N 1
ATOM 674 C CA . ILE A 1 85 ? 18.715 8.631 -34.898 1.00 8.25 91 ILE A CA 1
ATOM 675 C C . ILE A 1 85 ? 17.839 9.743 -35.454 1.00 6.88 91 ILE A C 1
ATOM 676 O O . ILE A 1 85 ? 16.764 10.019 -34.906 1.00 7.69 91 ILE A O 1
ATOM 681 N N . SER A 1 86 ? 18.267 10.388 -36.545 1.00 6.23 92 SER A N 1
ATOM 682 C CA . SER A 1 86 ? 17.452 11.440 -37.152 1.00 9.73 92 SER A CA 1
ATOM 683 C C . SER A 1 86 ? 16.129 10.906 -37.659 1.00 7.14 92 SER A C 1
ATOM 6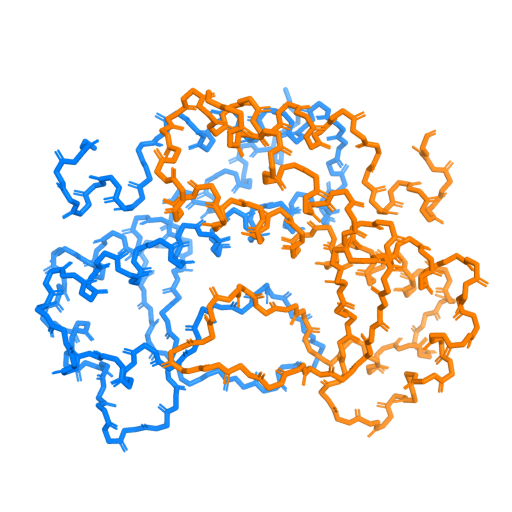84 O O . SER A 1 86 ? 15.091 11.574 -37.503 1.00 7.71 92 SER A O 1
ATOM 687 N N . LEU A 1 87 ? 16.126 9.729 -38.294 1.00 6.30 93 LEU A N 1
ATOM 688 C CA . LEU A 1 87 ? 14.895 9.116 -38.758 1.00 6.65 93 LEU A CA 1
ATOM 689 C C . LEU A 1 87 ? 13.950 8.848 -37.586 1.00 6.13 93 LEU A C 1
ATOM 690 O O . LEU A 1 87 ? 12.760 9.170 -37.655 1.00 6.16 93 LEU A O 1
ATOM 695 N N . VAL A 1 88 ? 14.464 8.265 -36.502 1.00 5.98 94 VAL A N 1
ATOM 696 C CA . VAL A 1 88 ? 13.642 8.030 -35.318 1.00 5.73 94 VAL A CA 1
ATOM 697 C C . VAL A 1 88 ? 13.137 9.353 -34.750 1.00 5.47 94 VAL A C 1
ATOM 698 O O . VAL A 1 88 ? 11.974 9.450 -34.285 1.00 4.36 94 VAL A O 1
ATOM 702 N N . ALA A 1 89 ? 13.974 10.395 -34.788 1.00 5.77 95 ALA A N 1
ATOM 703 C CA . ALA A 1 89 ? 13.565 11.681 -34.247 1.00 6.50 95 ALA A CA 1
ATOM 704 C C . ALA A 1 89 ? 12.378 12.240 -35.012 1.00 7.79 95 ALA A C 1
ATOM 705 O O . ALA A 1 89 ? 11.413 12.680 -34.403 1.00 5.50 95 ALA A O 1
ATOM 707 N N . VAL A 1 90 ? 12.421 12.237 -36.341 1.00 6.32 96 VAL A N 1
ATOM 708 C CA . VAL A 1 90 ? 11.335 12.834 -37.102 1.00 6.20 96 VAL A CA 1
ATOM 709 C C . VAL A 1 90 ? 10.045 12.054 -36.873 1.00 6.55 96 VAL A C 1
ATOM 710 O O . VAL A 1 90 ? 8.965 12.630 -36.688 1.00 7.17 96 VAL A O 1
ATOM 714 N N . HIS A 1 91 ? 10.119 10.730 -36.864 1.00 5.46 97 HIS A N 1
ATOM 715 C CA . HIS A 1 91 ? 8.939 9.944 -36.521 1.00 6.80 97 HIS A CA 1
ATOM 716 C C . HIS A 1 91 ? 8.447 10.258 -35.113 1.00 5.56 97 HIS A C 1
ATOM 717 O O . HIS A 1 91 ? 7.237 10.346 -34.882 1.00 5.70 97 HIS A O 1
ATOM 724 N N . SER A 1 92 ? 9.371 10.450 -34.171 1.00 4.47 98 SER A N 1
ATOM 725 C CA . SER A 1 92 ? 8.962 10.747 -32.801 1.00 6.12 98 SER A CA 1
ATOM 726 C C . SER A 1 92 ? 8.296 12.120 -32.711 1.00 5.01 98 SER A C 1
ATOM 727 O O . SER A 1 92 ? 7.327 12.287 -31.962 1.00 5.55 98 SER A O 1
ATOM 730 N N . ASP A 1 93 ? 8.805 13.109 -33.453 1.00 4.03 99 ASP A N 1
ATOM 731 C CA . ASP A 1 93 ? 8.149 14.417 -33.489 1.00 6.05 99 ASP A CA 1
ATOM 732 C C . ASP A 1 93 ? 6.725 14.296 -34.017 1.00 5.50 99 ASP A C 1
ATOM 733 O O . ASP A 1 93 ? 5.813 14.927 -33.469 1.00 5.33 99 ASP A O 1
ATOM 738 N N . SER A 1 94 ? 6.506 13.487 -35.058 1.00 5.96 100 SER A N 1
ATOM 739 C CA . SER A 1 94 ? 5.157 13.385 -35.589 1.00 4.94 100 SER A CA 1
ATOM 740 C C . SER A 1 94 ? 4.244 12.665 -34.614 1.00 5.57 100 SER A C 1
ATOM 741 O O . SER A 1 94 ? 3.043 12.993 -34.538 1.00 5.46 100 SER A O 1
ATOM 744 N N . TRP A 1 95 ? 4.784 11.730 -33.823 1.00 4.22 101 TRP A N 1
ATOM 745 C CA . TRP A 1 95 ? 3.993 11.038 -32.823 1.00 4.04 101 TRP A CA 1
ATOM 746 C C . TRP A 1 95 ? 3.580 11.998 -31.714 1.00 4.38 101 TRP A C 1
ATOM 747 O O . TRP A 1 95 ? 2.414 12.012 -31.285 1.00 5.57 101 TRP A O 1
ATOM 758 N N . LEU A 1 96 ? 4.518 12.815 -31.240 1.00 4.83 102 LEU A N 1
ATOM 759 C CA . LEU A 1 96 ? 4.215 13.748 -30.162 1.00 6.01 102 LEU A CA 1
ATOM 760 C C . LEU A 1 96 ? 3.107 14.709 -30.537 1.00 4.73 102 LEU A C 1
ATOM 761 O O . LEU A 1 96 ? 2.236 14.984 -29.717 1.00 5.67 102 LEU A O 1
ATOM 766 N N . ILE A 1 97 ? 3.139 15.262 -31.747 1.00 5.05 103 ILE A N 1
ATOM 767 C CA . ILE A 1 97 ? 2.062 16.189 -32.076 1.00 6.76 103 ILE A CA 1
ATOM 768 C C . ILE A 1 97 ? 0.742 15.439 -32.231 1.00 6.18 103 ILE A C 1
ATOM 769 O O . ILE A 1 97 ? -0.311 15.942 -31.812 1.00 6.76 103 ILE A O 1
ATOM 774 N N . SER A 1 98 ? 0.767 14.195 -32.697 1.00 5.12 104 SER A N 1
ATOM 775 C CA . SER A 1 98 ? -0.460 13.405 -32.760 1.00 6.58 104 SER A CA 1
ATOM 776 C C . SER A 1 98 ? -1.047 13.201 -31.366 1.00 4.75 104 SER A C 1
ATOM 777 O O . SER A 1 98 ? -2.248 13.379 -31.145 1.00 5.98 104 SER A O 1
ATOM 780 N N . VAL A 1 99 ? -0.210 12.787 -30.428 1.00 4.25 105 VAL A N 1
ATOM 781 C CA . VAL A 1 99 ? -0.639 12.568 -29.044 1.00 5.18 105 VAL A CA 1
ATOM 782 C C . VAL A 1 99 ? -1.232 13.838 -28.445 1.00 4.74 105 VAL A C 1
ATOM 783 O O . VAL A 1 99 ? -2.292 13.798 -27.796 1.00 4.98 105 VAL A O 1
ATOM 787 N N 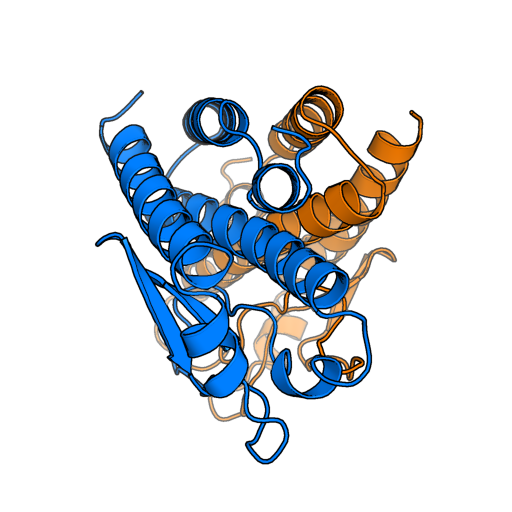. ALA A 1 100 ? -0.554 14.981 -28.647 1.00 4.46 106 ALA A N 1
ATOM 788 C CA . ALA A 1 100 ? -1.009 16.225 -28.022 1.00 5.06 106 ALA A CA 1
ATOM 789 C C . ALA A 1 100 ? -2.368 16.629 -28.561 1.00 4.87 106 ALA A C 1
ATOM 790 O O . ALA A 1 100 ? -3.263 16.976 -27.793 1.00 5.78 106 ALA A O 1
ATOM 792 N N . PHE A 1 101 ? -2.556 16.566 -29.882 1.00 6.16 107 PHE A N 1
ATOM 793 C CA . PHE A 1 101 ? -3.848 16.945 -30.448 1.00 6.52 107 PHE A CA 1
ATOM 794 C C . PHE A 1 101 ? -4.919 15.904 -30.151 1.00 5.61 107 PHE A C 1
ATOM 795 O O . PHE A 1 101 ? -6.106 16.281 -29.984 1.00 7.05 107 PHE A O 1
ATOM 803 N N . TYR A 1 102 ? -4.545 14.627 -29.990 1.00 4.56 108 TYR A N 1
ATOM 804 C CA . TYR A 1 102 ? -5.508 13.615 -29.545 1.00 5.56 108 TYR A CA 1
ATOM 805 C C . TYR A 1 102 ? -6.034 13.915 -28.142 1.00 7.65 108 TYR A C 1
ATOM 806 O O . TYR A 1 102 ? -7.262 13.955 -27.913 1.00 7.22 108 TYR A O 1
ATOM 815 N N . PHE A 1 103 ? -5.124 14.187 -27.199 1.00 6.70 109 PHE A N 1
ATOM 816 C CA . PHE A 1 103 ? -5.551 14.603 -25.858 1.00 6.15 109 PHE A CA 1
ATOM 817 C C . PHE A 1 103 ? -6.391 15.862 -25.938 1.00 7.70 109 PHE A C 1
ATOM 818 O O . PHE A 1 103 ? -7.439 15.966 -25.286 1.00 8.71 109 PHE A O 1
ATOM 826 N N . GLY A 1 104 ? -5.951 16.832 -26.737 1.00 6.53 110 GLY A N 1
ATOM 827 C CA . GLY A 1 104 ? -6.731 18.058 -26.871 1.00 7.11 110 GLY A CA 1
ATOM 828 C C . GLY A 1 104 ? -8.155 17.781 -27.325 1.00 9.48 110 GLY A C 1
ATOM 829 O O . GLY A 1 104 ? -9.108 18.371 -26.809 1.00 8.88 110 GLY A O 1
ATOM 830 N N . ALA A 1 105 ? -8.330 16.832 -28.253 1.00 6.31 111 ALA A N 1
ATOM 831 C CA . ALA A 1 105 ? -9.681 16.498 -28.714 1.00 8.31 111 ALA A CA 1
ATOM 832 C C . ALA A 1 105 ? -10.477 15.779 -27.642 1.00 6.97 111 ALA A C 1
ATOM 833 O O . ALA A 1 105 ? -11.683 16.040 -27.479 1.00 12.27 111 ALA A O 1
ATOM 835 N N . ARG A 1 106 ? -9.863 14.812 -26.953 1.00 10.09 112 ARG A N 1
ATOM 836 C CA . ARG A 1 106 ? -10.582 14.137 -25.877 1.00 12.36 112 ARG A CA 1
ATOM 837 C C . ARG A 1 106 ? -11.019 15.115 -24.813 1.00 13.66 112 ARG A C 1
ATOM 838 O O . ARG A 1 106 ? -12.022 14.871 -24.135 1.00 12.96 112 ARG A O 1
ATOM 846 N N . PHE A 1 107 ? -10.278 16.206 -24.629 1.00 10.39 113 PHE A N 1
ATOM 847 C CA . PHE A 1 107 ? -10.585 17.204 -23.620 1.00 10.98 113 PHE A CA 1
ATOM 848 C C . PHE A 1 107 ? -11.340 18.396 -24.190 1.00 11.65 113 PHE A C 1
ATOM 849 O O . PHE A 1 107 ? -11.378 19.460 -23.560 1.00 12.38 113 PHE A O 1
ATOM 857 N N . GLY A 1 108 ? -11.933 18.226 -25.369 1.00 12.07 114 GLY A N 1
ATOM 858 C CA . GLY A 1 108 ? -12.876 19.201 -25.897 1.00 12.06 114 GLY A CA 1
ATOM 859 C C . GLY A 1 108 ? -12.273 20.509 -26.353 1.00 12.49 114 GLY A C 1
ATOM 860 O O . GLY A 1 108 ? -12.959 21.536 -26.358 1.00 14.53 114 GLY A O 1
ATOM 861 N N . PHE A 1 109 ? -11.011 20.512 -26.779 1.00 8.40 115 PHE A N 1
ATOM 862 C CA . PHE A 1 109 ? -10.399 21.737 -27.279 1.00 10.16 115 PHE A CA 1
ATOM 863 C C . PHE A 1 109 ? -11.119 22.205 -28.537 1.00 9.33 115 PHE A C 1
ATOM 864 O O . PHE A 1 109 ? -11.448 21.413 -29.429 1.00 9.74 115 PHE A O 1
ATOM 872 N N . GLY A 1 110 ? -11.323 23.512 -28.620 1.00 7.78 116 GLY A N 1
ATOM 873 C CA . GLY A 1 110 ? -11.781 24.157 -29.831 1.00 8.92 116 GLY A CA 1
ATOM 874 C C . GLY A 1 110 ? -10.640 24.792 -30.607 1.00 6.55 116 GLY A C 1
ATOM 875 O O . GLY A 1 110 ? -9.453 24.567 -30.337 1.00 6.87 116 GLY A O 1
ATOM 876 N N . LYS A 1 111 ? -11.007 25.612 -31.594 1.00 9.09 117 LYS A N 1
ATOM 877 C CA . LYS A 1 111 ? -10.023 26.222 -32.491 1.00 8.00 117 LYS A CA 1
ATOM 878 C C . LYS A 1 111 ? -8.971 27.032 -31.726 1.00 9.50 117 LYS A C 1
ATOM 879 O O . LYS A 1 111 ? -7.762 26.929 -31.993 1.00 8.11 117 LYS A O 1
ATOM 885 N N . ASN A 1 112 ? -9.414 27.869 -30.787 1.00 8.47 118 ASN A N 1
ATOM 886 C CA . ASN A 1 112 ? -8.460 28.707 -30.069 1.00 9.75 118 ASN A CA 1
ATOM 887 C C . ASN A 1 112 ? -7.553 27.891 -29.153 1.00 7.18 118 ASN A C 1
ATOM 888 O O . ASN A 1 112 ? -6.364 28.188 -29.019 1.00 10.75 118 ASN A O 1
ATOM 893 N N . GLU A 1 113 ? -8.092 26.872 -28.505 1.00 9.14 119 GLU A N 1
ATOM 894 C CA . GLU A 1 113 ? -7.276 26.019 -27.648 1.00 9.21 119 GLU A CA 1
ATOM 895 C C . GLU A 1 113 ? -6.244 25.258 -28.465 1.00 7.85 119 GLU A C 1
ATOM 896 O O . GLU A 1 113 ? -5.083 25.142 -28.050 1.00 8.28 119 GLU A O 1
ATOM 902 N N . ARG A 1 114 ? -6.626 24.807 -29.678 1.00 7.96 120 ARG A N 1
ATOM 903 C CA . ARG A 1 114 ? -5.654 24.149 -30.553 1.00 7.32 120 ARG A CA 1
ATOM 904 C C . ARG A 1 114 ? -4.554 25.105 -30.977 1.00 8.95 120 ARG A C 1
ATOM 905 O O . ARG A 1 114 ? -3.386 24.713 -31.048 1.00 7.66 120 ARG A O 1
ATOM 913 N N . LYS A 1 115 ? -4.902 26.361 -31.275 1.00 7.57 121 LYS A N 1
ATOM 914 C CA . LYS A 1 115 ? -3.888 27.352 -31.636 1.00 7.03 121 LYS A CA 1
ATOM 915 C C . LYS A 1 115 ? -2.915 27.602 -30.485 1.00 8.75 121 LYS A C 1
ATOM 916 O O . LYS A 1 115 ? -1.694 27.627 -30.682 1.00 8.89 121 LYS A O 1
ATOM 922 N N . ARG A 1 116 ? -3.436 27.776 -29.279 1.00 10.13 122 ARG A N 1
ATOM 923 C CA . ARG A 1 116 ? -2.554 27.988 -28.129 1.00 8.71 122 ARG A CA 1
ATOM 924 C C . ARG A 1 116 ? -1.652 26.781 -27.903 1.00 10.81 122 ARG A C 1
ATOM 925 O O . ARG A 1 116 ? -0.457 26.924 -27.609 1.00 11.51 122 ARG A O 1
ATOM 933 N N . LEU A 1 117 ? -2.202 25.569 -28.027 1.00 8.08 123 LEU A N 1
ATOM 934 C CA . LEU A 1 117 ? -1.364 24.381 -27.868 1.00 7.26 123 LEU A CA 1
ATOM 935 C C . LEU A 1 117 ? -0.262 24.328 -28.925 1.00 10.15 123 LEU A C 1
ATOM 936 O O . LEU A 1 117 ? 0.904 24.051 -28.592 1.00 10.02 123 LEU A O 1
ATOM 941 N N . PHE A 1 118 ? -0.588 24.604 -30.193 1.00 7.82 124 PHE A N 1
ATOM 942 C CA . PHE A 1 118 ? 0.443 24.555 -31.216 1.00 8.24 124 PHE A CA 1
ATOM 943 C C . PHE A 1 118 ? 1.498 25.612 -30.957 1.00 10.77 124 PHE A C 1
ATOM 944 O O . PHE A 1 118 ? 2.694 25.356 -31.134 1.00 10.11 124 PHE A O 1
ATOM 952 N N . GLN A 1 119 ? 1.073 26.797 -30.516 1.00 11.14 125 GLN A N 1
ATOM 953 C CA . GLN A 1 119 ? 2.035 27.869 -30.260 1.00 13.76 125 GLN A CA 1
ATOM 954 C C . GLN A 1 119 ? 3.102 27.402 -29.284 1.00 11.81 125 GLN A C 1
ATOM 955 O O . GLN A 1 119 ? 4.306 27.604 -29.516 1.00 11.44 125 GLN A O 1
ATOM 961 N N . MET A 1 120 ? 2.669 26.762 -28.199 1.00 8.56 126 MET A N 1
ATOM 962 C CA . MET A 1 120 ? 3.594 26.277 -27.182 1.00 9.06 126 MET A CA 1
ATOM 963 C C . MET A 1 120 ? 4.476 25.163 -27.709 1.00 11.98 126 MET A C 1
ATOM 964 O O . MET A 1 120 ? 5.690 25.173 -27.473 1.00 10.86 126 MET A O 1
ATOM 969 N N . ILE A 1 121 ? 3.907 24.219 -28.464 1.00 9.09 127 ILE A N 1
ATOM 970 C CA . ILE A 1 121 ? 4.714 23.140 -29.031 1.00 8.86 127 ILE A CA 1
ATOM 971 C C . ILE A 1 121 ? 5.770 23.701 -29.963 1.00 9.39 127 ILE A C 1
ATOM 972 O O . ILE A 1 121 ? 6.940 23.291 -29.931 1.00 8.89 127 ILE A O 1
ATOM 977 N N . ASN A 1 122 ? 5.395 24.641 -30.801 1.00 8.34 128 ASN A N 1
ATOM 978 C CA . ASN A 1 122 ? 6.298 25.121 -31.834 1.00 6.56 128 ASN A CA 1
ATOM 979 C C . ASN A 1 122 ? 7.278 26.191 -31.350 1.00 8.94 128 ASN A C 1
ATOM 980 O O . ASN A 1 122 ? 8.105 26.629 -32.155 1.00 11.50 128 ASN A O 1
ATOM 985 N N . ASP A 1 123 ? 7.237 26.543 -30.067 1.00 10.32 129 ASP A N 1
ATOM 986 C CA . ASP A 1 123 ? 8.326 27.319 -29.455 1.00 12.11 129 ASP A CA 1
ATOM 987 C C . ASP A 1 123 ? 9.588 26.494 -29.315 1.00 12.39 129 ASP A C 1
ATOM 988 O O . ASP A 1 123 ? 10.682 27.062 -29.210 1.00 14.28 129 ASP A O 1
ATOM 993 N N . LEU A 1 124 ? 9.452 25.195 -29.230 1.00 9.01 130 LEU A N 1
ATOM 994 C CA . LEU A 1 124 ? 10.595 24.344 -28.917 1.00 9.42 130 LEU A CA 1
ATOM 995 C C . LEU A 1 124 ? 11.179 23.796 -30.200 1.00 9.98 130 LEU A C 1
ATOM 996 O O . LEU A 1 124 ? 10.427 23.495 -31.135 1.00 10.13 130 LEU A O 1
ATOM 1001 N N . PRO A 1 125 ? 12.502 23.617 -30.265 1.00 9.19 131 PRO A N 1
ATOM 1002 C CA . PRO A 1 125 ? 13.070 22.924 -31.421 1.00 8.58 131 PRO A CA 1
ATOM 1003 C C . PRO A 1 125 ? 12.495 21.522 -31.469 1.00 5.74 131 PRO A C 1
ATOM 1004 O O . PRO A 1 125 ? 12.169 20.925 -30.437 1.00 7.07 131 PRO A O 1
ATOM 1008 N N . THR A 1 126 ? 12.369 21.014 -32.678 1.00 7.14 132 THR A N 1
ATOM 1009 C CA . THR A 1 126 ? 11.908 19.643 -32.789 1.00 6.32 132 THR A CA 1
ATOM 1010 C C . THR A 1 126 ? 13.008 18.721 -32.301 1.00 7.42 132 THR A C 1
ATOM 1011 O O . THR A 1 126 ? 14.182 19.116 -32.160 1.00 8.33 132 THR A O 1
ATOM 1015 N N . ILE A 1 127 ? 12.634 17.479 -32.007 1.00 4.70 133 ILE A N 1
ATOM 1016 C CA . ILE A 1 127 ? 13.658 16.509 -31.600 1.00 6.57 133 ILE A CA 1
ATOM 1017 C C . ILE A 1 127 ? 14.646 16.306 -32.742 1.00 8.06 133 ILE A C 1
ATOM 1018 O O . ILE A 1 127 ? 15.867 16.179 -32.524 1.00 8.73 133 ILE A O 1
ATOM 1023 N N . PHE A 1 128 ? 14.155 16.357 -33.993 1.00 7.07 134 PHE A N 1
ATOM 1024 C CA . PHE A 1 128 ? 15.052 16.292 -35.142 1.00 7.11 134 PHE A CA 1
ATOM 1025 C C . PHE A 1 128 ? 16.070 17.417 -35.101 1.00 10.13 134 PHE A C 1
ATOM 1026 O O . PHE A 1 128 ? 17.269 17.181 -35.288 1.00 12.18 134 PHE A O 1
ATOM 1034 N N . GLU A 1 129 ? 15.624 18.633 -34.820 1.00 9.05 135 GLU A N 1
ATOM 1035 C CA . GLU A 1 129 ? 16.549 19.755 -34.757 1.00 12.83 135 GLU A CA 1
ATOM 1036 C C . GLU A 1 129 ? 17.556 19.559 -33.629 1.00 14.34 135 GLU A C 1
ATOM 1037 O O . GLU A 1 129 ? 18.749 19.836 -33.805 1.00 17.31 135 GLU A O 1
ATOM 1043 N N . VAL A 1 130 ? 17.110 19.053 -32.479 1.00 9.71 136 VAL A N 1
ATOM 1044 C CA . VAL A 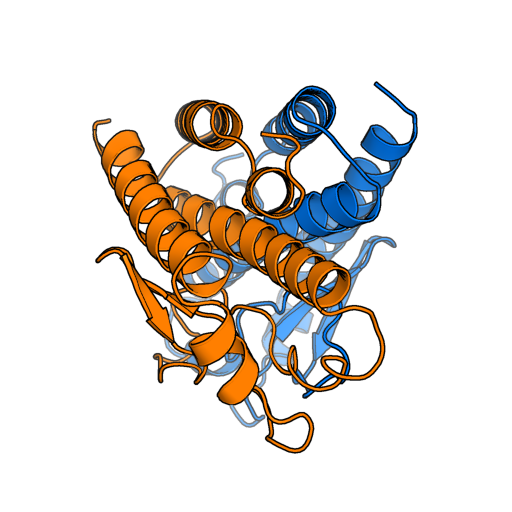1 130 ? 18.007 18.837 -31.348 1.00 11.34 136 VAL A CA 1
ATOM 1045 C C . VAL A 1 130 ? 19.106 17.845 -31.710 1.00 15.75 136 VAL A C 1
ATOM 1046 O O . VAL A 1 130 ? 20.296 18.085 -31.462 1.00 16.92 136 VAL A O 1
ATOM 1050 N N . VAL A 1 131 ? 18.734 16.700 -32.278 1.00 12.47 137 VAL A N 1
ATOM 1051 C CA . VAL A 1 131 ? 19.735 15.654 -32.502 1.00 12.28 137 VAL A CA 1
ATOM 1052 C C . VAL A 1 131 ? 20.638 15.928 -33.699 1.00 18.74 137 VAL A C 1
ATOM 1053 O O . VAL A 1 131 ? 21.703 15.301 -33.807 1.00 24.09 137 VAL A O 1
ATOM 1057 N N . THR A 1 132 ? 20.265 16.833 -34.601 1.00 18.00 138 THR A N 1
ATOM 1058 C CA . THR A 1 132 ? 21.099 17.175 -35.742 1.00 19.82 138 THR A CA 1
ATOM 1059 C C . THR A 1 132 ? 21.881 18.463 -35.552 1.00 23.99 138 THR A C 1
ATOM 1060 O O . THR A 1 132 ? 22.543 18.909 -36.496 1.00 28.61 138 THR A O 1
ATOM 1064 N N . GLY A 1 133 ? 21.832 19.068 -34.369 1.00 17.96 139 GLY A N 1
ATOM 1065 C CA . GLY A 1 133 ? 22.537 20.328 -34.170 1.00 24.32 139 GLY A CA 1
ATOM 1066 C C . GLY A 1 133 ? 21.887 21.530 -34.812 1.00 37.87 139 GLY A C 1
ATOM 1067 O O . GLY A 1 133 ? 22.531 22.580 -34.934 1.00 44.16 139 GLY A O 1
ATOM 1068 N N . ASN A 1 134 ? 20.639 21.390 -35.260 1.00 23.66 140 ASN A N 1
ATOM 1069 C CA . ASN A 1 134 ? 19.811 22.460 -35.788 1.00 27.80 140 ASN A CA 1
ATOM 1070 C C . ASN A 1 134 ? 19.078 23.199 -34.675 1.00 24.60 140 ASN A C 1
ATOM 1071 O O . ASN A 1 134 ? 18.031 23.804 -34.928 1.00 25.43 140 ASN A O 1
ATOM 1076 N N . ALA A 1 135 ? 19.604 23.111 -33.455 1.00 21.86 141 ALA A N 1
ATOM 1077 C CA . ALA A 1 135 ? 19.172 23.800 -32.234 1.00 30.35 141 ALA A CA 1
ATOM 1078 C C . ALA A 1 135 ? 18.081 23.090 -31.455 1.00 20.50 141 ALA A C 1
ATOM 1079 O O . ALA A 1 135 ? 18.051 23.179 -30.234 1.00 37.13 141 ALA A O 1
ATOM 1081 N N . PRO B 1 3 ? 8.100 28.431 -49.076 1.00 27.62 9 PRO B N 1
ATOM 1082 C CA . PRO B 1 3 ? 8.356 27.539 -50.213 1.00 19.64 9 PRO B CA 1
ATOM 1083 C C . PRO B 1 3 ? 7.015 26.895 -50.561 1.00 30.79 9 PRO B C 1
ATOM 1084 O O . PRO B 1 3 ? 6.254 26.583 -49.631 1.00 26.68 9 PRO B O 1
ATOM 1088 N N . ARG B 1 4 ? 6.709 26.707 -51.853 1.00 34.33 10 ARG B N 1
ATOM 1089 C CA . ARG B 1 4 ? 5.408 26.189 -52.290 1.00 28.86 10 ARG B CA 1
ATOM 1090 C C . ARG B 1 4 ? 5.212 24.775 -51.736 1.00 21.91 10 ARG B C 1
ATOM 1091 O O . ARG B 1 4 ? 4.212 24.077 -51.985 1.00 13.91 10 ARG B O 1
ATOM 1099 N N . THR B 1 5 ? 6.184 24.348 -50.950 1.00 20.50 11 THR B N 1
ATOM 1100 C CA . THR B 1 5 ? 6.089 23.056 -50.319 1.00 16.81 11 THR B CA 1
ATOM 1101 C C . THR B 1 5 ? 5.089 23.057 -49.163 1.00 6.77 11 THR B C 1
ATOM 1102 O O . THR B 1 5 ? 4.497 22.011 -48.898 1.00 10.14 11 THR B O 1
ATOM 1106 N N . VAL B 1 6 ? 4.851 24.205 -48.520 1.00 10.64 12 VAL B N 1
ATOM 1107 C CA . VAL B 1 6 ? 3.808 24.249 -47.493 1.00 12.09 12 VAL B CA 1
ATOM 1108 C C . VAL B 1 6 ? 2.449 23.963 -48.130 1.00 11.53 12 VAL B C 1
ATOM 1109 O O . VAL B 1 6 ? 1.653 23.141 -47.635 1.00 10.70 12 VAL B O 1
ATOM 1113 N N . GLU B 1 7 ? 2.189 24.572 -49.293 1.00 9.32 13 GLU B N 1
ATOM 1114 C CA . GLU B 1 7 ? 0.941 24.311 -49.995 1.00 8.52 13 GLU B CA 1
ATOM 1115 C C . GLU B 1 7 ? 0.838 22.876 -50.467 1.00 7.88 13 GLU B C 1
ATOM 1116 O O . GLU B 1 7 ? -0.252 22.298 -50.430 1.00 8.85 13 GLU B O 1
ATOM 1122 N N . GLU B 1 8 ? 1.946 22.250 -50.889 1.00 8.42 14 GLU B N 1
ATOM 1123 C CA . GLU B 1 8 ? 1.864 20.863 -51.321 1.00 8.39 14 GLU B CA 1
ATOM 1124 C C . GLU B 1 8 ? 1.518 19.945 -50.156 1.00 8.70 14 GLU B C 1
ATOM 1125 O O . GLU B 1 8 ? 0.671 19.056 -50.297 1.00 9.49 14 GLU B O 1
ATOM 1131 N N . VAL B 1 9 ? 2.117 20.181 -48.983 1.00 8.02 15 VAL B N 1
ATOM 1132 C CA . VAL B 1 9 ? 1.795 19.341 -47.841 1.00 8.30 15 VAL B CA 1
ATOM 1133 C C . VAL B 1 9 ? 0.361 19.586 -47.390 1.00 7.83 15 VAL B C 1
ATOM 1134 O O . VAL B 1 9 ? -0.362 18.646 -47.017 1.00 6.79 15 VAL B O 1
ATOM 1138 N N . PHE B 1 10 ? -0.092 20.837 -47.454 1.00 7.84 16 PHE B N 1
ATOM 1139 C CA . PHE B 1 10 ? -1.463 21.135 -47.063 1.00 6.20 16 PHE B CA 1
ATOM 1140 C C . PHE B 1 10 ? -2.484 20.545 -48.036 1.00 7.59 16 PHE B C 1
ATOM 1141 O O . PHE B 1 10 ? -3.548 20.086 -47.618 1.00 7.43 16 PHE B O 1
ATOM 1149 N N . SER B 1 11 ? -2.169 20.525 -49.334 1.00 7.37 17 SER B N 1
ATOM 1150 C CA . SER B 1 11 ? -3.012 19.879 -50.323 1.00 9.00 17 SER B CA 1
ATOM 1151 C C . SER B 1 11 ? -3.181 18.402 -50.038 1.00 7.34 17 SER B C 1
ATOM 1152 O O . SER B 1 11 ? -4.282 17.865 -50.187 1.00 7.74 17 SER B O 1
ATOM 1155 N N . ASP B 1 12 ? -2.098 17.731 -49.642 1.00 6.69 18 ASP B N 1
ATOM 1156 C CA . ASP B 1 12 ? -2.185 16.329 -49.275 1.00 5.60 18 ASP B CA 1
ATOM 1157 C C . ASP B 1 12 ? -3.121 16.142 -48.072 1.00 5.30 18 ASP B C 1
ATOM 1158 O O . ASP B 1 12 ? -4.009 15.275 -48.089 1.00 6.72 18 ASP B O 1
ATOM 1163 N N . PHE B 1 13 ? -2.934 16.978 -47.038 1.00 5.55 19 PHE B N 1
ATOM 1164 C CA . PHE B 1 13 ? -3.803 16.960 -45.862 1.00 4.66 19 PHE B CA 1
ATOM 1165 C C . PHE B 1 13 ? -5.278 17.150 -46.238 1.00 4.87 19 PHE B C 1
ATOM 1166 O O . PHE B 1 13 ? -6.139 16.382 -45.789 1.00 5.58 19 PHE B O 1
ATOM 1174 N N . ARG B 1 14 ? -5.590 18.173 -47.074 1.00 5.74 20 ARG B N 1
ATOM 1175 C CA . ARG B 1 14 ? -6.979 18.416 -47.452 1.00 5.54 20 ARG B CA 1
ATOM 1176 C C . ARG B 1 14 ? -7.559 17.251 -48.234 1.00 5.64 20 ARG B C 1
ATOM 1177 O O . ARG B 1 14 ? -8.749 16.966 -48.108 1.00 6.36 20 ARG B O 1
ATOM 1185 N N . GLY B 1 15 ? -6.749 16.567 -49.058 1.00 5.54 21 GLY B N 1
ATOM 1186 C CA . GLY B 1 15 ? -7.276 15.457 -49.826 1.00 7.10 21 GLY B CA 1
ATOM 1187 C C . GLY B 1 15 ? -7.640 14.273 -48.947 1.00 5.56 21 GLY B C 1
ATOM 1188 O O . GLY B 1 15 ? -8.728 13.690 -49.049 1.00 6.24 21 GLY B O 1
ATOM 1189 N N . ARG B 1 16 ? -6.735 13.945 -48.020 1.00 5.35 22 ARG B N 1
ATOM 1190 C CA . ARG B 1 16 ? -7.034 12.875 -47.068 1.00 5.72 22 ARG B CA 1
ATOM 1191 C C . ARG B 1 16 ? -8.214 13.235 -46.184 1.00 4.83 22 ARG B C 1
ATOM 1192 O O . ARG B 1 16 ? -9.098 12.400 -45.944 1.00 5.42 22 ARG B O 1
ATOM 1200 N N . ARG B 1 17 ? -8.277 14.494 -45.728 1.00 4.07 23 ARG B N 1
ATOM 1201 C CA . ARG B 1 17 ? -9.393 14.961 -44.906 1.00 6.29 23 ARG B CA 1
ATOM 1202 C C . ARG B 1 17 ? -10.711 14.836 -45.647 1.00 6.41 23 ARG B C 1
ATOM 1203 O O . ARG B 1 17 ? -11.706 14.381 -45.067 1.00 6.63 23 ARG B O 1
ATOM 1211 N N . ALA B 1 18 ? -10.718 15.140 -46.955 1.00 6.54 24 ALA B N 1
ATOM 1212 C CA . ALA B 1 18 ? -11.949 14.990 -47.738 1.00 7.17 24 ALA B CA 1
ATOM 1213 C C . ALA B 1 18 ? -12.374 13.526 -47.830 1.00 5.43 24 ALA B C 1
ATOM 1214 O O . ALA B 1 18 ? -13.561 13.221 -47.720 1.00 7.01 24 ALA B O 1
ATOM 1216 N N . GLY B 1 19 ? -11.423 12.612 -48.010 1.00 6.92 25 GLY B N 1
ATOM 1217 C CA . GLY B 1 19 ? -11.781 11.200 -48.032 1.00 6.36 25 GLY B CA 1
ATOM 1218 C C . GLY B 1 19 ? -12.339 10.707 -46.706 1.00 6.75 25 GLY B C 1
ATOM 1219 O O . GLY B 1 19 ? -13.309 9.951 -46.676 1.00 8.14 25 GLY B O 1
ATOM 1220 N N . LEU B 1 20 ? -11.770 11.176 -45.600 1.00 5.01 26 LEU B N 1
ATOM 1221 C CA . LEU B 1 20 ? -12.265 10.798 -44.280 1.00 6.21 26 LEU B CA 1
ATOM 1222 C C . LEU B 1 20 ? -13.639 11.412 -43.992 1.00 7.86 26 LEU B C 1
ATOM 1223 O O . LEU B 1 20 ? -14.508 10.767 -43.393 1.00 6.74 26 LEU B O 1
ATOM 1228 N N . ILE B 1 21 ? -13.850 12.680 -44.371 1.00 6.51 27 ILE B N 1
ATOM 1229 C CA . ILE B 1 21 ? -15.180 13.273 -44.218 1.00 8.98 27 ILE B CA 1
ATOM 1230 C C . ILE B 1 21 ? -16.221 12.474 -45.023 1.00 5.80 27 ILE B C 1
ATOM 1231 O O . ILE B 1 21 ? -17.333 12.199 -44.537 1.00 9.14 27 ILE B O 1
ATOM 1236 N N . LYS B 1 22 ? -15.847 12.004 -46.225 1.00 6.96 28 LYS B N 1
ATOM 1237 C CA . LYS B 1 22 ? -16.751 11.132 -46.984 1.00 8.57 28 LYS B CA 1
ATOM 1238 C C . LYS B 1 22 ? -17.104 9.870 -46.212 1.00 8.59 28 LYS B C 1
ATOM 1239 O O . LYS B 1 22 ? -18.282 9.474 -46.127 1.00 9.27 28 LYS B O 1
ATOM 1245 N N . ALA B 1 23 ? -16.092 9.210 -45.643 1.00 8.52 29 ALA B N 1
ATOM 1246 C CA . ALA B 1 23 ? -16.330 7.957 -44.924 1.00 8.29 29 ALA B CA 1
ATOM 1247 C C . ALA B 1 23 ? -17.291 8.165 -43.776 1.00 9.56 29 ALA B C 1
ATOM 1248 O O . ALA B 1 23 ? -18.093 7.280 -43.463 1.00 11.45 29 ALA B O 1
ATOM 1250 N N . LEU B 1 24 ? -17.219 9.320 -43.121 1.00 6.10 30 LEU B N 1
ATOM 1251 C CA . LEU B 1 24 ? -17.957 9.575 -41.891 1.00 7.23 30 LEU B CA 1
ATOM 1252 C C . LEU B 1 24 ? -19.261 10.342 -42.125 1.00 9.38 30 LEU B C 1
ATOM 1253 O O . LEU B 1 24 ? -19.961 10.642 -41.147 1.00 14.87 30 LEU B O 1
ATOM 1258 N N . SER B 1 25 ? -19.599 10.662 -43.386 1.00 9.24 31 SER B N 1
ATOM 1259 C CA . SER B 1 25 ? -20.835 11.377 -43.709 1.00 9.87 31 SER B CA 1
ATOM 1260 C C . SER B 1 25 ? -21.527 10.714 -44.899 1.00 10.86 31 SER B C 1
ATOM 1261 O O . SER B 1 25 ? -22.366 9.829 -44.699 1.00 11.72 31 SER B O 1
ATOM 1264 N N . THR B 1 26 ? -21.149 11.080 -46.125 1.00 10.75 32 THR B N 1
ATOM 1265 C CA . THR B 1 26 ? -21.829 10.569 -47.321 1.00 12.02 32 THR B CA 1
ATOM 1266 C C . THR B 1 26 ? -21.836 9.050 -47.378 1.00 15.55 32 THR B C 1
ATOM 1267 O O . THR B 1 26 ? -22.827 8.429 -47.779 1.00 18.15 32 THR B O 1
ATOM 1271 N N . ASP B 1 27 ? -20.732 8.430 -47.002 1.00 9.87 33 ASP B N 1
ATOM 1272 C CA . ASP B 1 27 ? -20.597 6.988 -47.106 1.00 8.49 33 ASP B CA 1
ATOM 1273 C C . ASP B 1 27 ? -20.709 6.319 -45.749 1.00 7.29 33 ASP B C 1
ATOM 1274 O O . ASP B 1 27 ? -20.205 5.205 -45.587 1.00 9.47 33 ASP B O 1
ATOM 1279 N N . VAL B 1 28 ? -21.340 6.980 -44.773 1.00 7.61 34 VAL B N 1
ATOM 1280 C CA . VAL B 1 28 ? -21.238 6.519 -43.386 1.00 9.12 34 VAL B CA 1
ATOM 1281 C C . VAL B 1 28 ? -21.756 5.097 -43.219 1.00 8.65 34 VAL B C 1
ATOM 1282 O O . VAL B 1 28 ? -21.177 4.300 -42.471 1.00 7.51 34 VAL B O 1
ATOM 1286 N N . GLN B 1 29 ? -22.838 4.732 -43.901 1.00 7.65 35 GLN B N 1
ATOM 1287 C CA . GLN B 1 29 ? -23.349 3.376 -43.696 1.00 7.00 35 GLN B CA 1
ATOM 1288 C C . GLN B 1 29 ? -22.457 2.337 -44.354 1.00 7.21 35 GLN B C 1
ATOM 1289 O O . GLN B 1 29 ? -22.313 1.219 -43.815 1.00 6.98 35 GLN B O 1
ATOM 1295 N N . LYS B 1 30 ? -21.824 2.682 -45.487 1.00 6.31 36 LYS B N 1
ATOM 1296 C CA . LYS B 1 30 ? -20.847 1.763 -46.076 1.00 8.93 36 LYS B CA 1
ATOM 1297 C C . LYS B 1 30 ? -19.693 1.539 -45.113 1.00 8.62 36 LYS B C 1
ATOM 1298 O O . LYS B 1 30 ? -19.296 0.400 -44.855 1.00 9.39 36 LYS B O 1
ATOM 1304 N N . PHE B 1 31 ? -19.165 2.634 -44.550 1.00 5.80 37 PHE B N 1
ATOM 1305 C CA . PHE B 1 31 ? -18.101 2.535 -43.560 1.00 7.25 37 PHE B CA 1
ATOM 1306 C C . PHE B 1 31 ? -18.555 1.742 -42.334 1.00 6.74 37 PHE B C 1
ATOM 1307 O O . PHE B 1 31 ? -17.844 0.841 -41.858 1.00 7.21 37 PHE B O 1
ATOM 1315 N N . TYR B 1 32 ? -19.740 2.074 -41.804 1.00 5.20 38 TYR B N 1
ATOM 1316 C CA . TYR B 1 32 ? -20.262 1.383 -40.626 1.00 6.15 38 TYR B CA 1
ATOM 1317 C C . TYR B 1 32 ? -20.320 -0.121 -40.862 1.00 6.22 38 TYR B C 1
ATOM 1318 O O . TYR B 1 32 ? -19.912 -0.915 -40.006 1.00 5.97 38 TYR B O 1
ATOM 1327 N N . HIS B 1 33 ? -20.818 -0.543 -42.030 1.00 6.53 39 HIS B N 1
ATOM 1328 C CA . HIS B 1 33 ? -21.003 -1.970 -42.272 1.00 6.59 39 HIS B CA 1
ATOM 1329 C C . HIS B 1 33 ? -19.696 -2.690 -42.541 1.00 8.16 39 HIS B C 1
ATOM 1330 O O . HIS B 1 33 ? -19.621 -3.912 -42.341 1.00 10.60 39 HIS B O 1
ATOM 1337 N N . GLN B 1 34 ? -18.673 -1.985 -42.994 1.00 6.67 40 GLN B N 1
ATOM 1338 C CA . GLN B 1 34 ? -17.371 -2.633 -43.100 1.00 8.84 40 GLN B CA 1
ATOM 1339 C C . GLN B 1 34 ? -16.688 -2.813 -41.745 1.00 8.11 40 GLN B C 1
ATOM 1340 O O . GLN B 1 34 ? -15.695 -3.529 -41.645 1.00 9.32 40 GLN B O 1
ATOM 1346 N N . CYS B 1 35 ? -17.226 -2.219 -40.684 1.00 12.03 41 CYS B N 1
ATOM 1347 C CA . CYS B 1 35 ? -16.618 -2.243 -39.347 1.00 9.43 41 CYS B CA 1
ATOM 1348 C C . CYS B 1 35 ? -17.316 -3.229 -38.415 1.00 9.44 41 CYS B C 1
ATOM 1349 O O . CYS B 1 35 ? -17.570 -2.887 -37.256 1.00 10.44 41 CYS B O 1
ATOM 1352 N N . ASP B 1 36 ? -17.581 -4.481 -38.871 1.00 11.37 42 ASP B N 1
ATOM 1353 C CA . ASP B 1 36 ? -18.102 -5.505 -37.973 1.00 19.56 42 ASP B CA 1
ATOM 1354 C C . ASP B 1 36 ? -17.195 -5.606 -36.753 1.00 12.75 42 ASP B C 1
ATOM 1355 O O . ASP B 1 36 ? -15.977 -5.749 -36.911 1.00 12.64 42 ASP B O 1
ATOM 1360 N N . PRO B 1 37 ? -17.737 -5.529 -35.537 1.00 16.64 43 PRO B N 1
ATOM 1361 C CA . PRO B 1 37 ? -16.887 -5.455 -34.338 1.00 14.25 43 PRO B CA 1
ATOM 1362 C C . PRO B 1 37 ? -16.024 -6.676 -34.072 1.00 17.67 43 PRO B C 1
ATOM 1363 O O . PRO B 1 37 ? -15.079 -6.567 -33.280 1.00 23.80 43 PRO B O 1
ATOM 1367 N N . GLU B 1 38 ? -16.283 -7.814 -34.692 1.00 16.58 44 GLU B N 1
ATOM 1368 C CA . GLU B 1 38 ? -15.402 -8.937 -34.423 1.00 22.79 44 GLU B CA 1
ATOM 1369 C C . GLU B 1 38 ? -14.271 -9.086 -35.430 1.00 19.11 44 GLU B C 1
ATOM 1370 O O . GLU B 1 38 ? -13.428 -9.969 -35.254 1.00 20.38 44 GLU B O 1
ATOM 1376 N N . LYS B 1 39 ? -14.163 -8.187 -36.405 1.00 16.14 45 LYS B N 1
ATOM 1377 C CA . LYS B 1 39 ? -13.008 -8.199 -37.295 1.00 14.41 45 LYS B CA 1
ATOM 1378 C C . LYS B 1 39 ? -11.787 -7.618 -36.584 1.00 13.43 45 LYS B C 1
ATOM 1379 O O . LYS B 1 39 ? -11.895 -6.774 -35.681 1.00 19.81 45 LYS B O 1
ATOM 1385 N N . GLU B 1 40 ? -10.611 -8.049 -37.021 1.00 11.70 46 GLU B N 1
ATOM 1386 C CA . GLU B 1 40 ? -9.363 -7.666 -36.386 1.00 20.22 46 GLU B CA 1
ATOM 1387 C C . GLU B 1 40 ? -8.770 -6.448 -37.079 1.00 15.07 46 GLU B C 1
ATOM 1388 O O . GLU B 1 40 ? -8.747 -6.362 -38.311 1.00 13.64 46 GLU B O 1
ATOM 1394 N N . ASN B 1 41 ? -8.293 -5.508 -36.268 1.00 14.16 47 ASN B N 1
ATOM 1395 C CA . ASN B 1 41 ? -7.307 -4.506 -36.672 1.00 17.67 47 ASN B CA 1
ATOM 1396 C C . ASN B 1 41 ? -7.821 -3.512 -37.710 1.00 13.38 47 ASN B C 1
ATOM 1397 O O . ASN B 1 41 ? -7.023 -2.986 -38.478 1.00 14.48 47 ASN B O 1
ATOM 1402 N N . LEU B 1 42 ? -9.117 -3.187 -37.722 1.00 8.59 48 LEU B N 1
ATOM 1403 C CA . LEU B 1 42 ? -9.602 -2.259 -38.718 1.00 7.12 48 LEU B CA 1
ATOM 1404 C C . LEU B 1 42 ? -9.257 -0.839 -38.328 1.00 8.02 48 LEU B C 1
ATOM 1405 O O . LEU B 1 42 ? -9.113 -0.497 -37.147 1.00 7.26 48 LEU B O 1
ATOM 1410 N N . CYS B 1 43 ? -9.154 0.012 -39.345 1.00 7.42 49 CYS B N 1
ATOM 1411 C CA . CYS B 1 43 ? -8.778 1.408 -39.160 1.00 8.23 49 CYS B CA 1
ATOM 1412 C C . CYS B 1 43 ? -9.617 2.256 -40.105 1.00 5.30 49 CYS B C 1
ATOM 1413 O O . CYS B 1 43 ? -10.516 1.766 -40.818 1.00 8.09 49 CYS B O 1
ATOM 1416 N N . LEU B 1 44 ? -9.366 3.547 -40.100 1.00 5.19 50 LEU B N 1
ATOM 1417 C CA . LEU B 1 44 ? -9.886 4.398 -41.153 1.00 6.59 50 LEU B CA 1
ATOM 1418 C C . LEU B 1 44 ? -8.686 5.138 -41.746 1.00 7.16 50 LEU B C 1
ATOM 1419 O O . LEU B 1 44 ? -8.078 6.000 -41.090 1.00 8.41 50 LEU B O 1
ATOM 1424 N N . TYR B 1 45 ? -8.350 4.828 -42.987 1.00 7.05 51 TYR B N 1
ATOM 1425 C CA . TYR B 1 45 ? -7.174 5.364 -43.662 1.00 7.07 51 TYR B CA 1
ATOM 1426 C C . TYR B 1 45 ? -7.656 6.306 -44.757 1.00 8.00 51 TYR B C 1
ATOM 1427 O O . TYR B 1 45 ? -8.539 5.942 -45.540 1.00 10.55 51 TYR B O 1
ATOM 1436 N N . GLY B 1 46 ? -7.127 7.531 -44.795 1.00 6.62 52 GLY B N 1
ATOM 1437 C CA . GLY B 1 46 ? -7.487 8.507 -45.836 1.00 8.55 52 GLY B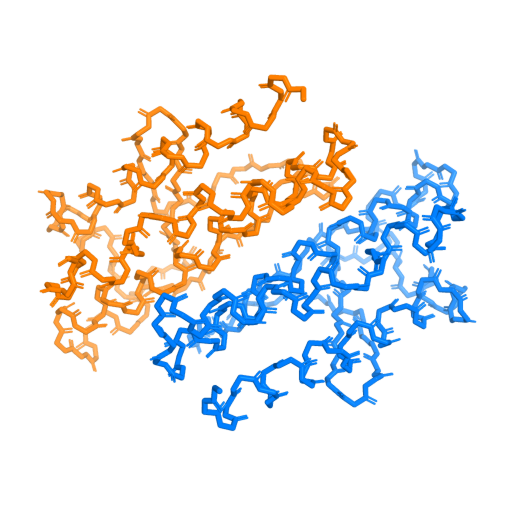 CA 1
ATOM 1438 C C . GLY B 1 46 ? -6.341 8.726 -46.811 1.00 7.18 52 GLY B C 1
ATOM 1439 O O . GLY B 1 46 ? -5.183 8.798 -46.420 1.00 8.54 52 GLY B O 1
ATOM 1440 N N . LEU B 1 47 ? -6.688 8.796 -48.112 1.00 8.27 53 LEU B N 1
ATOM 1441 C CA . LEU B 1 47 ? -5.704 8.978 -49.163 1.00 10.32 53 LEU B CA 1
ATOM 1442 C C . LEU B 1 47 ? -5.909 10.329 -49.834 1.00 6.70 53 LEU B C 1
ATOM 1443 O O . LEU B 1 47 ? -7.040 10.837 -49.863 1.00 6.48 53 LEU B O 1
ATOM 1448 N N . PRO B 1 48 ? -4.842 10.942 -50.387 1.00 8.17 54 PRO B N 1
ATOM 1449 C CA . PRO B 1 48 ? -4.966 12.328 -50.897 1.00 7.96 54 PRO B CA 1
ATOM 1450 C C . PRO B 1 48 ? -5.793 12.435 -52.150 1.00 12.61 54 PRO B C 1
ATOM 1451 O O . PRO B 1 48 ? -6.180 13.560 -52.507 1.00 9.70 54 PRO B O 1
ATOM 1455 N N . ASN B 1 49 ? -6.137 11.309 -52.787 1.00 9.40 55 ASN B N 1
ATOM 1456 C CA . ASN B 1 49 ? -7.115 11.332 -53.871 1.00 8.91 55 ASN B CA 1
ATOM 1457 C C . ASN B 1 49 ? -8.550 11.326 -53.379 1.00 10.19 55 ASN B C 1
ATOM 1458 O O . ASN B 1 49 ? -9.459 11.132 -54.178 1.00 10.72 55 ASN B O 1
ATOM 1463 N N . GLU B 1 50 ? -8.780 11.584 -52.080 1.00 9.80 56 GLU B N 1
ATOM 1464 C CA . GLU B 1 50 ? -10.117 11.755 -51.499 1.00 11.15 56 GLU B CA 1
ATOM 1465 C C . GLU B 1 50 ? -10.864 10.430 -51.370 1.00 8.90 56 GLU B C 1
ATOM 1466 O O . GLU B 1 50 ? -12.097 10.397 -51.387 1.00 12.44 56 GLU B O 1
ATOM 1472 N N . THR B 1 51 ? -10.130 9.324 -51.256 1.00 13.63 57 THR B N 1
ATOM 1473 C CA . THR B 1 51 ? -10.709 8.014 -50.981 1.00 13.05 57 THR B CA 1
ATOM 1474 C C . THR B 1 51 ? -10.378 7.584 -49.559 1.00 13.03 57 THR B C 1
ATOM 1475 O O . THR B 1 51 ? -9.597 8.229 -48.846 1.00 10.47 57 THR B O 1
ATOM 1479 N N . TRP B 1 52 ? -10.989 6.472 -49.146 1.00 10.71 58 TRP B N 1
ATOM 1480 C CA . TRP B 1 52 ? -10.806 5.947 -47.797 1.00 7.97 58 TRP B CA 1
ATOM 1481 C C . TRP B 1 52 ? -10.832 4.427 -47.854 1.00 8.30 58 TRP B C 1
ATOM 1482 O O . TRP B 1 52 ? -11.409 3.823 -48.765 1.00 9.16 58 TRP B O 1
ATOM 1493 N N . GLU B 1 53 ? -10.281 3.824 -46.850 1.00 8.17 59 GLU B N 1
ATOM 1494 C CA . GLU B 1 53 ? -10.224 2.398 -46.691 1.00 8.35 59 GLU B CA 1
ATOM 1495 C C . GLU B 1 53 ? -10.229 2.007 -45.191 1.00 6.55 59 GLU B C 1
ATOM 1496 O O . GLU B 1 53 ? -9.816 2.775 -44.424 1.00 8.60 59 GLU B O 1
ATOM 1502 N N . VAL B 1 54 ? -10.704 0.811 -44.862 1.00 8.26 60 VAL B N 1
ATOM 1503 C CA . VAL B 1 54 ? -10.652 0.316 -43.475 1.00 6.41 60 VAL B CA 1
ATOM 1504 C C . VAL B 1 54 ? -9.551 -0.716 -43.210 1.00 7.45 60 VAL B C 1
ATOM 1505 O O . VAL B 1 54 ? -9.347 -1.118 -42.049 1.00 8.00 60 VAL B O 1
ATOM 1509 N N . ASN B 1 55 ? -8.854 -1.152 -44.218 1.00 9.92 61 ASN B N 1
ATOM 1510 C CA . ASN B 1 55 ? -7.794 -2.133 -44.045 1.00 10.68 61 ASN B CA 1
ATOM 1511 C C . ASN B 1 55 ? -6.472 -1.401 -44.152 1.00 12.89 61 ASN B C 1
ATOM 1512 O O . ASN B 1 55 ? -6.293 -0.579 -45.059 1.00 15.05 61 ASN B O 1
ATOM 1517 N N . LEU B 1 56 ? -5.576 -1.646 -43.199 1.00 11.62 62 LEU B N 1
ATOM 1518 C CA . LEU B 1 56 ? -4.314 -0.920 -43.187 1.00 9.16 62 LEU B CA 1
ATOM 1519 C C . LEU B 1 56 ? -3.507 -1.286 -44.421 1.00 8.46 62 LEU B C 1
ATOM 1520 O O . LEU B 1 56 ? -3.258 -2.479 -44.658 1.00 11.05 62 LEU B O 1
ATOM 1525 N N . PRO B 1 57 ? -3.066 -0.311 -45.212 1.00 9.51 63 PRO B N 1
ATOM 1526 C CA . PRO B 1 57 ? -2.239 -0.636 -46.384 1.00 11.28 63 PRO B CA 1
ATOM 1527 C C . PRO B 1 57 ? -0.878 -1.160 -45.966 1.00 14.20 63 PRO B C 1
ATOM 1528 O O . PRO B 1 57 ? -0.323 -0.776 -44.935 1.00 13.51 63 PRO B O 1
ATOM 1532 N N . VAL B 1 58 ? -0.320 -2.010 -46.818 1.00 10.37 64 VAL B N 1
ATOM 1533 C CA . VAL B 1 58 ? 1.025 -2.510 -46.611 1.00 11.12 64 VAL B CA 1
ATOM 1534 C C . VAL B 1 58 ? 2.031 -1.406 -46.929 1.00 7.62 64 VAL B C 1
ATOM 1535 O O . VAL B 1 58 ? 1.981 -0.759 -47.992 1.00 11.23 64 VAL B O 1
ATOM 1539 N N . GLU B 1 59 ? 2.952 -1.179 -45.999 1.00 7.71 65 GLU B N 1
ATOM 1540 C CA . GLU B 1 59 ? 3.966 -0.146 -46.113 1.00 8.40 65 GLU B CA 1
ATOM 1541 C C . GLU B 1 59 ? 5.339 -0.805 -45.978 1.00 9.09 65 GLU B C 1
ATOM 1542 O O . GLU B 1 59 ? 5.472 -2.012 -45.733 1.00 10.21 65 GLU B O 1
ATOM 1548 N N . GLU B 1 60 ? 6.359 -0.000 -46.198 1.00 7.78 66 GLU B N 1
ATOM 1549 C CA . GLU B 1 60 ? 7.729 -0.429 -45.935 1.00 7.99 66 GLU B CA 1
ATOM 1550 C C . GLU B 1 60 ? 7.973 -0.514 -44.427 1.00 10.14 66 GLU B C 1
ATOM 1551 O O . GLU B 1 60 ? 7.071 -0.336 -43.610 1.00 9.54 66 GLU B O 1
ATOM 1557 N N . VAL B 1 61 ? 9.199 -0.870 -44.036 1.00 9.19 67 VAL B N 1
ATOM 1558 C CA . VAL B 1 61 ? 9.574 -0.999 -42.640 1.00 8.85 67 VAL B CA 1
ATOM 1559 C C . VAL B 1 61 ? 10.807 -0.148 -42.367 1.00 10.25 67 VAL B C 1
ATOM 1560 O O . VAL B 1 61 ? 11.861 -0.390 -42.984 1.00 14.03 67 VAL B O 1
ATOM 1564 N N . PRO B 1 62 ? 10.751 0.844 -41.459 1.00 10.50 68 PRO B N 1
ATOM 1565 C CA . PRO B 1 62 ? 9.524 1.319 -40.790 1.00 10.54 68 PRO B CA 1
ATOM 1566 C C . PRO B 1 62 ? 8.560 1.906 -41.815 1.00 9.14 68 PRO B C 1
ATOM 1567 O O . PRO B 1 62 ? 8.999 2.360 -42.891 1.00 10.42 68 PRO B O 1
ATOM 1571 N N . PRO B 1 63 ? 7.267 1.947 -41.499 1.00 7.93 69 PRO B N 1
ATOM 1572 C CA . PRO B 1 63 ? 6.331 2.604 -42.414 1.00 8.35 69 PRO B CA 1
ATOM 1573 C C . PRO B 1 63 ? 6.678 4.075 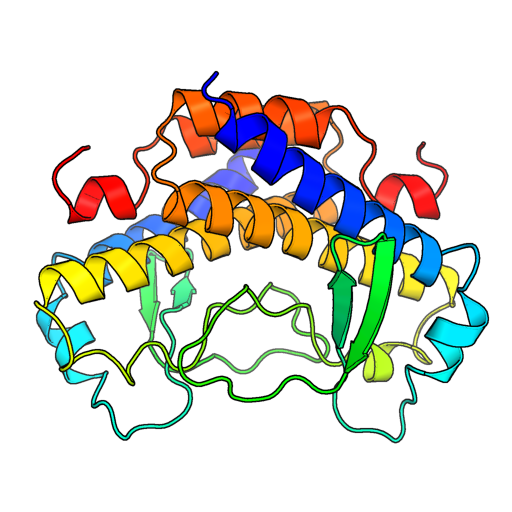-42.526 1.00 9.51 69 PRO B C 1
ATOM 1574 O O . PRO B 1 63 ? 7.013 4.744 -41.538 1.00 11.67 69 PRO B O 1
ATOM 1578 N N . GLU B 1 64 ? 6.583 4.595 -43.745 1.00 8.79 70 GLU B N 1
ATOM 1579 C CA . GLU B 1 64 ? 6.998 5.972 -43.961 1.00 13.32 70 GLU B CA 1
ATOM 1580 C C . GLU B 1 64 ? 6.063 6.939 -43.240 1.00 10.50 70 GLU B C 1
ATOM 1581 O O . GLU B 1 64 ? 6.515 7.907 -42.617 1.00 11.98 70 GLU B O 1
ATOM 1587 N N . LEU B 1 65 ? 4.757 6.662 -43.255 1.00 9.23 71 LEU B N 1
ATOM 1588 C CA . LEU B 1 65 ? 3.760 7.529 -42.626 1.00 8.02 71 LEU B CA 1
ATOM 1589 C C . LEU B 1 65 ? 3.319 6.986 -41.264 1.00 8.87 71 LEU B C 1
ATOM 1590 O O . LEU B 1 65 ? 3.217 5.769 -41.050 1.00 8.73 71 LEU B O 1
ATOM 1595 N N . PRO B 1 66 ? 3.006 7.903 -40.350 1.00 6.52 72 PRO B N 1
ATOM 1596 C CA . PRO B 1 66 ? 2.284 7.524 -39.142 1.00 6.53 72 PRO B CA 1
ATOM 1597 C C . PRO B 1 66 ? 1.095 6.664 -39.513 1.00 6.89 72 PRO B C 1
ATOM 1598 O O . PRO B 1 66 ? 0.455 6.899 -40.548 1.00 8.90 72 PRO B O 1
ATOM 1602 N N . GLU B 1 67 ? 0.794 5.663 -38.666 1.00 8.30 73 GLU B N 1
ATOM 1603 C CA . GLU B 1 67 ? -0.330 4.753 -38.836 1.00 8.88 73 GLU B CA 1
ATOM 1604 C C . GLU B 1 67 ? -1.538 5.267 -38.071 1.00 8.06 73 GLU B C 1
ATOM 1605 O O . GLU B 1 67 ? -1.398 5.798 -36.964 1.00 9.14 73 GLU B O 1
ATOM 1611 N N . PRO B 1 68 ? -2.724 5.129 -38.651 1.00 7.94 74 PRO B N 1
ATOM 1612 C CA . PRO B 1 68 ? -3.947 5.522 -37.950 1.00 6.76 74 PRO B CA 1
ATOM 1613 C C . PRO B 1 68 ? -4.289 4.459 -36.913 1.00 7.69 74 PRO B C 1
ATOM 1614 O O . PRO B 1 68 ? -3.690 3.375 -36.897 1.00 7.77 74 PRO B O 1
ATOM 1618 N N . ALA B 1 69 ? -5.270 4.775 -36.055 1.00 6.93 75 ALA B N 1
ATOM 1619 C CA . ALA B 1 69 ? -5.661 3.864 -34.981 1.00 6.83 75 ALA B CA 1
ATOM 1620 C C . ALA B 1 69 ? -6.216 2.565 -35.550 1.00 7.92 75 ALA B C 1
ATOM 1621 O O . ALA B 1 69 ? -7.051 2.559 -36.464 1.00 9.19 75 ALA B O 1
ATOM 1623 N N . LEU B 1 70 ? -5.789 1.455 -34.972 1.00 8.80 76 LEU B N 1
ATOM 1624 C CA . LEU B 1 70 ? -6.281 0.146 -35.336 1.00 9.31 76 LEU B CA 1
ATOM 1625 C C . LEU B 1 70 ? -7.194 -0.395 -34.248 1.00 9.00 76 LEU B C 1
ATOM 1626 O O . LEU B 1 70 ? -6.979 -0.162 -33.059 1.00 9.60 76 LEU B O 1
ATOM 1631 N N . GLY B 1 71 ? -8.220 -1.134 -34.675 1.00 6.92 77 GLY B N 1
ATOM 1632 C CA . GLY B 1 71 ? -9.210 -1.662 -33.748 1.00 7.23 77 GLY B CA 1
ATOM 1633 C C . GLY B 1 71 ? -10.349 -0.715 -33.473 1.00 9.56 77 GLY B C 1
ATOM 1634 O O . GLY B 1 71 ? -11.101 -0.918 -32.513 1.00 10.42 77 GLY B O 1
ATOM 1635 N N . ILE B 1 72 ? -10.527 0.314 -34.310 1.00 8.49 78 ILE B N 1
ATOM 1636 C CA . ILE B 1 72 ? -11.624 1.256 -34.123 1.00 10.39 78 ILE B CA 1
ATOM 1637 C C . ILE B 1 72 ? -13.007 0.622 -34.191 1.00 7.82 78 ILE B C 1
ATOM 1638 O O . ILE B 1 72 ? -13.969 1.224 -33.727 1.00 12.60 78 ILE B O 1
ATOM 1643 N N . ASN B 1 73 ? -13.133 -0.584 -34.739 1.00 7.32 79 ASN B N 1
ATOM 1644 C CA . ASN B 1 73 ? -14.425 -1.219 -34.912 1.00 6.37 79 ASN B CA 1
ATOM 1645 C C . ASN B 1 73 ? -14.933 -1.934 -33.651 1.00 8.71 79 ASN B C 1
ATOM 1646 O O . ASN B 1 73 ? -16.113 -2.254 -33.588 1.00 9.28 79 ASN B O 1
ATOM 1651 N N . PHE B 1 74 ? -14.082 -2.233 -32.670 1.00 11.03 80 PHE B N 1
ATOM 1652 C CA . PHE B 1 74 ? -14.549 -3.023 -31.525 1.00 11.68 80 PHE B CA 1
ATOM 1653 C C . PHE B 1 74 ? -15.716 -2.370 -30.801 1.00 8.96 80 PHE B C 1
ATOM 1654 O O . PHE B 1 74 ? -16.632 -3.076 -30.370 1.00 9.23 80 PHE B O 1
ATOM 1662 N N . ALA B 1 75 ? -15.698 -1.056 -30.631 1.00 9.79 81 ALA B N 1
ATOM 1663 C CA . ALA B 1 75 ? -16.730 -0.367 -29.860 1.00 9.37 81 ALA B CA 1
ATOM 1664 C C . ALA B 1 75 ? -17.917 0.128 -30.695 1.00 7.56 81 ALA B C 1
ATOM 1665 O O . ALA B 1 75 ? -18.769 0.828 -30.148 1.00 8.40 81 ALA B O 1
ATOM 1667 N N . ARG B 1 76 ? -17.997 -0.225 -31.983 1.00 6.21 82 ARG B N 1
ATOM 1668 C CA . ARG B 1 76 ? -19.051 0.290 -32.856 1.00 6.55 82 ARG B CA 1
ATOM 1669 C C . ARG B 1 76 ? -20.436 0.103 -32.275 1.00 7.53 82 ARG B C 1
ATOM 1670 O O . ARG B 1 76 ? -21.254 1.007 -32.368 1.00 8.42 82 ARG B O 1
ATOM 1678 N N . ASP B 1 77 ? -20.717 -1.041 -31.660 1.00 7.60 83 ASP B N 1
ATOM 1679 C CA . ASP B 1 77 ? -22.090 -1.309 -31.183 1.00 7.12 83 ASP B CA 1
ATOM 1680 C C . ASP B 1 77 ? -22.302 -0.890 -29.734 1.00 9.18 83 ASP B C 1
ATOM 1681 O O . ASP B 1 77 ? -23.443 -0.944 -29.259 1.00 11.38 83 ASP B O 1
ATOM 1686 N N . GLY B 1 78 ? -21.256 -0.454 -29.037 1.00 9.68 84 GLY B N 1
ATOM 1687 C CA . GLY B 1 78 ? -21.322 -0.090 -27.636 1.00 9.14 84 GLY B CA 1
ATOM 1688 C C . GLY B 1 78 ? -21.705 1.341 -27.337 1.00 10.00 84 GLY B C 1
ATOM 1689 O O . GLY B 1 78 ? -21.559 1.778 -26.198 1.00 11.99 84 GLY B O 1
ATOM 1690 N N . MET B 1 79 ? -22.159 2.113 -28.318 1.00 8.20 85 MET B N 1
ATOM 1691 C CA . MET B 1 79 ? -22.556 3.494 -28.120 1.00 13.21 85 MET B CA 1
ATOM 1692 C C . MET B 1 79 ? -23.419 3.872 -29.310 1.00 7.30 85 MET B C 1
ATOM 1693 O O . MET B 1 79 ? -23.473 3.160 -30.312 1.00 6.99 85 MET B O 1
ATOM 1698 N N . GLN B 1 80 ? -24.082 5.026 -29.195 1.00 8.73 86 GLN B N 1
ATOM 1699 C CA . GLN B 1 80 ? -24.820 5.605 -30.325 1.00 7.21 86 GLN B CA 1
ATOM 1700 C C . GLN B 1 80 ? -23.907 5.738 -31.540 1.00 10.57 86 GLN B C 1
ATOM 1701 O O . GLN B 1 80 ? -22.739 6.116 -31.415 1.00 9.40 86 GLN B O 1
ATOM 1707 N N . GLU B 1 81 ? -24.440 5.449 -32.723 1.00 8.15 87 GLU B N 1
ATOM 1708 C CA . GLU B 1 81 ? -23.618 5.528 -33.921 1.00 6.47 87 GLU B CA 1
ATOM 1709 C C . GLU B 1 81 ? -22.929 6.869 -34.031 1.00 9.37 87 GLU B C 1
ATOM 1710 O O . GLU B 1 81 ? -21.755 6.925 -34.395 1.00 7.21 87 GLU B O 1
ATOM 1716 N N . LYS B 1 82 ? -23.624 7.970 -33.724 1.00 9.20 88 LYS B N 1
ATOM 1717 C CA . LYS B 1 82 ? -22.973 9.262 -33.922 1.00 10.42 88 LYS B CA 1
ATOM 1718 C C . LYS B 1 82 ? -21.833 9.483 -32.931 1.00 8.87 88 LYS B C 1
ATOM 1719 O O . LYS B 1 82 ? -20.894 10.227 -33.240 1.00 9.44 88 LYS B O 1
ATOM 1725 N N . ASP B 1 83 ? -21.890 8.864 -31.755 1.00 8.66 89 ASP B N 1
ATOM 1726 C CA . ASP B 1 83 ? -20.791 8.971 -30.796 1.00 10.19 89 ASP B CA 1
ATOM 1727 C C . ASP B 1 83 ? -19.602 8.132 -31.242 1.00 7.55 89 ASP B C 1
ATOM 1728 O O . ASP B 1 83 ? -18.447 8.541 -31.080 1.00 7.24 89 ASP B O 1
ATOM 1733 N N . TRP B 1 84 ? -19.857 6.963 -31.822 1.00 7.93 90 TRP B N 1
ATOM 1734 C CA . TRP B 1 84 ? -18.774 6.178 -32.396 1.00 6.39 90 TRP B CA 1
ATOM 1735 C C . TRP B 1 84 ? -18.117 6.926 -33.550 1.00 6.15 90 TRP B C 1
ATOM 1736 O O . TRP B 1 84 ? -16.895 6.957 -33.648 1.00 6.88 90 TRP B O 1
ATOM 1747 N N . ILE B 1 85 ? -18.919 7.500 -34.450 1.00 6.49 91 ILE B N 1
ATOM 1748 C CA . ILE B 1 85 ? -18.409 8.316 -35.550 1.00 7.52 91 ILE B CA 1
ATOM 1749 C C . ILE B 1 85 ? -17.552 9.461 -35.018 1.00 7.31 91 ILE B C 1
ATOM 1750 O O . ILE B 1 85 ? -16.471 9.731 -35.555 1.00 8.33 91 ILE B O 1
ATOM 1755 N N . SER B 1 86 ? -18.010 10.135 -33.957 1.00 6.78 92 SER B N 1
ATOM 1756 C CA . SER B 1 86 ? -17.233 11.223 -33.367 1.00 6.97 92 SER B CA 1
ATOM 1757 C C . SER B 1 86 ? -15.886 10.721 -32.856 1.00 9.41 92 SER B C 1
ATOM 1758 O O . SER B 1 86 ? -14.874 11.425 -32.984 1.00 7.53 92 SER B O 1
ATOM 1761 N N . LEU B 1 87 ? -15.858 9.553 -32.214 1.00 7.62 93 LEU B N 1
ATOM 1762 C CA . LEU B 1 87 ? -14.607 8.992 -31.735 1.00 7.34 93 LEU B CA 1
ATOM 1763 C C . LEU B 1 87 ? -13.678 8.625 -32.893 1.00 7.86 93 LEU B C 1
ATOM 1764 O O . LEU B 1 87 ? -12.446 8.816 -32.820 1.00 6.83 93 LEU B O 1
ATOM 1769 N N . VAL B 1 88 ? -14.221 8.019 -33.949 1.00 6.38 94 VAL B N 1
ATOM 1770 C CA . VAL B 1 88 ? -13.396 7.774 -35.131 1.00 5.90 94 VAL B CA 1
ATOM 1771 C C . VAL B 1 88 ? -12.877 9.105 -35.663 1.00 5.48 94 VAL B C 1
ATOM 1772 O O . VAL B 1 88 ? -11.699 9.215 -36.050 1.00 6.23 94 VAL B O 1
ATOM 1776 N N . ALA B 1 89 ? -13.724 10.145 -35.660 1.00 5.04 95 ALA B N 1
ATOM 1777 C CA . ALA B 1 89 ? -13.292 11.469 -36.139 1.00 7.26 95 ALA B CA 1
ATOM 1778 C C . ALA B 1 89 ? -12.097 12.010 -35.345 1.00 5.59 95 ALA B C 1
ATOM 1779 O O . ALA B 1 89 ? -11.133 12.490 -35.940 1.00 6.36 95 ALA B O 1
ATOM 1781 N N . VAL B 1 90 ? -12.131 11.915 -34.004 1.00 5.04 96 VAL B N 1
ATOM 1782 C CA . VAL B 1 90 ? -11.043 12.410 -33.168 1.00 5.48 96 VAL B CA 1
ATOM 1783 C C . VAL B 1 90 ? -9.741 11.682 -33.476 1.00 7.02 96 VAL B C 1
ATOM 1784 O O . VAL B 1 90 ? -8.691 12.323 -33.639 1.00 6.50 96 VAL B O 1
ATOM 1788 N N . HIS B 1 91 ? -9.793 10.352 -33.591 1.00 5.01 97 HIS B N 1
ATOM 1789 C CA . HIS B 1 91 ? -8.586 9.628 -33.962 1.00 6.15 97 HIS B CA 1
ATOM 1790 C C . HIS B 1 91 ? -8.109 10.066 -35.337 1.00 6.75 97 HIS B C 1
ATOM 1791 O O . HIS B 1 91 ? -6.903 10.201 -35.555 1.00 6.11 97 HIS B O 1
ATOM 1798 N N . SER B 1 92 ? -9.049 10.270 -36.276 1.00 5.10 98 SER B N 1
ATOM 1799 C CA . SER B 1 92 ? -8.712 10.646 -37.644 1.00 5.31 98 SER B CA 1
ATOM 1800 C C . SER B 1 92 ? -8.071 12.018 -37.711 1.00 5.39 98 SER B C 1
ATOM 1801 O O . SER B 1 92 ? -7.065 12.195 -38.399 1.00 4.83 98 SER B O 1
ATOM 1804 N N . ASP B 1 93 ? -8.614 12.991 -36.959 1.00 4.61 99 ASP B N 1
ATOM 1805 C CA . ASP B 1 93 ? -7.997 14.322 -36.873 1.00 3.73 99 ASP B CA 1
ATOM 1806 C C . ASP B 1 93 ? -6.573 14.234 -36.316 1.00 5.48 99 ASP B C 1
ATOM 1807 O O . ASP B 1 93 ? -5.675 14.897 -36.842 1.00 4.92 99 ASP B O 1
ATOM 1812 N N . SER B 1 94 ? -6.344 13.414 -35.278 1.00 4.41 100 SER B N 1
ATOM 1813 C CA . SER B 1 94 ? -4.989 13.315 -34.718 1.00 3.79 100 SER B CA 1
ATOM 1814 C C . SER B 1 94 ? -4.034 12.651 -35.692 1.00 4.71 100 SER B C 1
ATOM 1815 O O . SER B 1 94 ? -2.841 12.998 -35.708 1.00 5.68 100 SER B O 1
ATOM 1818 N N . TRP B 1 95 ? -4.534 11.722 -36.507 1.00 4.36 101 TRP B N 1
ATOM 1819 C CA . TRP B 1 95 ? -3.726 11.084 -37.544 1.00 4.40 101 TRP B CA 1
ATOM 1820 C C . TRP B 1 95 ? -3.342 12.087 -38.634 1.00 5.12 101 TRP B C 1
ATOM 1821 O O . TRP B 1 95 ? -2.178 12.166 -39.045 1.00 5.80 101 TRP B O 1
ATOM 1832 N N . LEU B 1 96 ? -4.328 12.835 -39.136 1.00 4.95 102 LEU B N 1
ATOM 1833 C CA . LEU B 1 96 ? -4.047 13.761 -40.227 1.00 5.16 102 LEU B CA 1
ATOM 1834 C C . LEU B 1 96 ? -2.972 14.753 -39.829 1.00 4.14 102 LEU B C 1
ATOM 1835 O O . LEU B 1 96 ? -2.089 15.077 -40.632 1.00 5.69 102 LEU B O 1
ATOM 1840 N N . ILE B 1 97 ? -3.063 15.331 -38.631 1.00 4.60 103 ILE B N 1
ATOM 1841 C CA . ILE B 1 97 ? -2.027 16.304 -38.237 1.00 5.52 103 ILE B CA 1
ATOM 1842 C C . ILE B 1 97 ? -0.649 15.634 -38.111 1.00 6.11 103 ILE B C 1
ATOM 1843 O O . ILE B 1 97 ? 0.383 16.196 -38.537 1.00 6.17 103 ILE B O 1
ATOM 1848 N N . SER B 1 98 ? -0.612 14.383 -37.648 1.00 6.49 104 SER B N 1
ATOM 1849 C CA . SER B 1 98 ? 0.647 13.631 -37.597 1.00 8.90 104 SER B CA 1
ATOM 1850 C C . SER B 1 98 ? 1.264 13.475 -38.979 1.00 6.14 104 SER B C 1
ATOM 1851 O O . SER B 1 98 ? 2.468 13.695 -39.165 1.00 5.97 104 SER B O 1
ATOM 1854 N N . VAL B 1 99 ? 0.459 13.055 -39.948 1.00 5.83 105 VAL B N 1
ATOM 1855 C CA . VAL B 1 99 ? 0.939 12.844 -41.314 1.00 6.51 105 VAL B CA 1
ATOM 1856 C C . VAL B 1 99 ? 1.446 14.155 -41.884 1.00 7.12 105 VAL B C 1
ATOM 1857 O O . VAL B 1 99 ? 2.518 14.206 -42.498 1.00 5.64 105 VAL B O 1
ATOM 1861 N N . ALA B 1 100 ? 0.701 15.250 -41.682 1.00 6.64 106 ALA B N 1
ATOM 1862 C CA . ALA B 1 100 ? 1.108 16.501 -42.308 1.00 5.42 106 ALA B CA 1
ATOM 1863 C C . ALA B 1 100 ? 2.448 16.972 -41.746 1.00 6.69 106 ALA B C 1
ATOM 1864 O O . ALA B 1 100 ? 3.333 17.393 -42.499 1.00 7.32 106 ALA B O 1
ATOM 1866 N N . PHE B 1 101 ? 2.626 16.913 -40.430 1.00 6.55 107 PHE B N 1
ATOM 1867 C CA . PHE B 1 101 ? 3.891 17.342 -39.837 1.00 5.58 107 PHE B CA 1
ATOM 1868 C C . PHE B 1 101 ? 5.021 16.389 -40.144 1.00 7.74 107 PHE B C 1
ATOM 1869 O O . PHE B 1 101 ? 6.182 16.840 -40.254 1.00 8.51 107 PHE B O 1
ATOM 1877 N N . TYR B 1 102 ? 4.734 15.091 -40.306 1.00 7.19 108 TYR B N 1
ATOM 1878 C CA . TYR B 1 102 ? 5.761 14.196 -40.820 1.00 7.80 108 TYR B CA 1
ATOM 1879 C C . TYR B 1 102 ? 6.246 14.650 -42.195 1.00 9.22 108 TYR B C 1
ATOM 1880 O O . TYR B 1 102 ? 7.457 14.796 -42.425 1.00 9.05 108 TYR B O 1
ATOM 1889 N N . PHE B 1 103 ? 5.324 14.912 -43.116 1.00 7.73 109 PHE B N 1
ATOM 1890 C CA . PHE B 1 103 ? 5.758 15.400 -44.419 1.00 8.58 109 PHE B CA 1
ATOM 1891 C C . PHE B 1 103 ? 6.509 16.718 -44.305 1.00 13.53 109 PHE B C 1
ATOM 1892 O O . PHE B 1 103 ? 7.536 16.915 -44.968 1.00 11.25 109 PHE B O 1
ATOM 1900 N N . GLY B 1 104 ? 6.025 17.639 -43.484 1.00 9.82 110 GLY B N 1
ATOM 1901 C CA . GLY B 1 104 ? 6.731 18.896 -43.311 1.00 10.02 110 GLY B CA 1
ATOM 1902 C C . GLY B 1 104 ? 8.174 18.687 -42.889 1.00 12.28 110 GLY B C 1
ATOM 1903 O O . GLY B 1 104 ? 9.097 19.328 -43.414 1.00 11.84 110 GLY B O 1
ATOM 1904 N N . ALA B 1 105 ? 8.404 17.759 -41.974 1.00 11.59 111 ALA B N 1
ATOM 1905 C CA . ALA B 1 105 ? 9.780 17.493 -41.556 1.00 12.70 111 ALA B CA 1
ATOM 1906 C C . ALA B 1 105 ? 10.594 16.886 -42.691 1.00 15.74 111 ALA B C 1
ATOM 1907 O O . ALA B 1 105 ? 11.735 17.301 -42.939 1.00 17.98 111 ALA B O 1
ATOM 1909 N N . ARG B 1 106 ? 10.000 15.949 -43.422 1.00 13.57 112 ARG B N 1
ATOM 1910 C CA . ARG B 1 106 ? 10.687 15.319 -44.546 1.00 16.39 112 ARG B CA 1
ATOM 1911 C C . ARG B 1 106 ? 11.050 16.343 -45.626 1.00 18.61 112 ARG B C 1
ATOM 1912 O O . ARG B 1 106 ? 12.072 16.211 -46.299 1.00 25.90 112 ARG B O 1
ATOM 1920 N N . PHE B 1 107 ? 10.206 17.359 -45.782 1.00 16.56 113 PHE B N 1
ATOM 1921 C CA . PHE B 1 107 ? 10.416 18.411 -46.769 1.00 14.31 113 PHE B CA 1
ATOM 1922 C C . PHE B 1 107 ? 11.249 19.553 -46.215 1.00 16.43 113 PHE B C 1
ATOM 1923 O O . PHE B 1 107 ? 11.354 20.611 -46.852 1.00 21.30 113 PHE B O 1
ATOM 1931 N N . GLY B 1 108 ? 11.814 19.367 -45.020 1.00 14.83 114 GLY B N 1
ATOM 1932 C CA . GLY B 1 108 ? 12.746 20.326 -44.465 1.00 21.38 114 GLY B CA 1
ATOM 1933 C C . GLY B 1 108 ? 12.117 21.578 -43.929 1.00 18.00 114 GLY B C 1
ATOM 1934 O O . GLY B 1 108 ? 12.790 22.614 -43.845 1.00 18.82 114 GLY B O 1
ATOM 1935 N N . PHE B 1 109 ? 10.845 21.512 -43.510 1.00 14.33 115 PHE B N 1
ATOM 1936 C CA . PHE B 1 109 ? 10.225 22.663 -42.881 1.00 13.98 115 PHE B CA 1
ATOM 1937 C C . PHE B 1 109 ? 10.974 23.004 -41.607 1.00 11.43 115 PHE B C 1
ATOM 1938 O O . PHE B 1 109 ? 11.312 22.120 -40.800 1.00 16.84 115 PHE B O 1
ATOM 1946 N N . GLY B 1 110 ? 11.182 24.286 -41.409 1.00 15.35 116 GLY B N 1
ATOM 1947 C CA . GLY B 1 110 ? 11.615 24.814 -40.162 1.00 11.61 116 GLY B CA 1
ATOM 1948 C C . GLY B 1 110 ? 10.446 25.355 -39.396 1.00 14.37 116 GLY B C 1
ATOM 1949 O O . GLY B 1 110 ? 9.283 25.084 -39.725 1.00 14.33 116 GLY B O 1
ATOM 1950 N N . LYS B 1 111 ? 10.755 26.165 -38.394 1.00 12.23 117 LYS B N 1
ATOM 1951 C CA . LYS B 1 111 ? 9.763 26.677 -37.459 1.00 13.59 117 LYS B CA 1
ATOM 1952 C C . LYS B 1 111 ? 8.709 27.524 -38.165 1.00 16.52 117 LYS B C 1
ATOM 1953 O O . LYS B 1 111 ? 7.511 27.457 -37.833 1.00 14.73 117 LYS B O 1
ATOM 1959 N N . ASN B 1 112 ? 9.134 28.343 -39.133 1.00 18.28 118 ASN B N 1
ATOM 1960 C CA . ASN B 1 112 ? 8.199 29.230 -39.825 1.00 18.20 118 ASN B CA 1
ATOM 1961 C C . ASN B 1 112 ? 7.259 28.451 -40.728 1.00 13.67 118 ASN B C 1
ATOM 1962 O O . ASN B 1 112 ? 6.057 28.765 -40.807 1.00 15.14 118 ASN B O 1
ATOM 1967 N N . GLU B 1 113 ? 7.793 27.464 -41.445 1.00 16.11 119 GLU B N 1
ATOM 1968 C CA . GLU B 1 113 ? 6.963 26.619 -42.284 1.00 16.39 119 GLU B CA 1
ATOM 1969 C C . GLU B 1 113 ? 5.989 25.791 -41.441 1.00 15.31 119 GLU B C 1
ATOM 1970 O O . GLU B 1 113 ? 4.819 25.637 -41.826 1.00 11.45 119 GLU B O 1
ATOM 1976 N N . ARG B 1 114 ? 6.438 25.346 -40.273 1.00 10.49 120 ARG B N 1
ATOM 1977 C CA . ARG B 1 114 ? 5.582 24.587 -39.371 1.00 12.82 120 ARG B CA 1
ATOM 1978 C C . ARG B 1 114 ? 4.408 25.456 -38.916 1.00 12.56 120 ARG B C 1
ATOM 1979 O O . ARG B 1 114 ? 3.280 24.976 -38.802 1.00 9.64 120 ARG B O 1
ATOM 1987 N N . LYS B 1 115 ? 4.679 26.734 -38.657 1.00 11.54 121 LYS B N 1
ATOM 1988 C CA . LYS B 1 115 ? 3.643 27.666 -38.227 1.00 10.06 121 LYS B CA 1
ATOM 1989 C C . LYS B 1 115 ? 2.649 27.922 -39.341 1.00 10.28 121 LYS B C 1
ATOM 1990 O O . LYS B 1 115 ? 1.422 27.927 -39.113 1.00 10.21 121 LYS B O 1
ATOM 1996 N N . ARG B 1 116 ? 3.148 28.089 -40.553 1.00 10.40 122 ARG B N 1
ATOM 1997 C CA . ARG B 1 116 ? 2.258 28.359 -41.671 1.00 14.00 122 ARG B CA 1
ATOM 1998 C C . ARG B 1 116 ? 1.376 27.150 -41.943 1.00 11.33 122 ARG B C 1
ATOM 1999 O O . ARG B 1 116 ? 0.171 27.283 -42.189 1.00 13.41 122 ARG B O 1
ATOM 2007 N N . LEU B 1 117 ? 1.955 25.954 -41.882 1.00 10.83 123 LEU B N 1
ATOM 2008 C CA . LEU B 1 117 ? 1.150 24.756 -42.089 1.00 8.53 123 LEU B CA 1
ATOM 2009 C C . LEU B 1 117 ? 0.059 24.624 -41.035 1.00 10.77 123 LEU B C 1
ATOM 2010 O O . LEU B 1 117 ? -1.098 24.319 -41.365 1.00 8.63 123 LEU B O 1
ATOM 2015 N N . PHE B 1 118 ? 0.387 24.871 -39.769 1.00 7.79 124 PHE B N 1
ATOM 2016 C CA . PHE B 1 118 ? -0.633 24.748 -38.742 1.00 7.01 124 PHE B CA 1
ATOM 2017 C C . PHE B 1 118 ? -1.766 25.742 -38.950 1.00 7.98 124 PHE B C 1
ATOM 2018 O O . PHE B 1 118 ? -2.935 25.407 -38.726 1.00 7.33 124 PHE B O 1
ATOM 2026 N N . GLN B 1 119 ? -1.436 26.987 -39.299 1.00 8.23 125 GLN B N 1
ATOM 2027 C CA . GLN B 1 119 ? -2.485 27.996 -39.499 1.00 8.44 125 GLN B CA 1
ATOM 2028 C C . GLN B 1 119 ? -3.470 27.542 -40.569 1.00 8.99 125 GLN B C 1
ATOM 2029 O O . GLN B 1 119 ? -4.685 27.694 -40.411 1.00 10.36 125 GLN B O 1
ATOM 2035 N N . MET B 1 120 ? -2.965 26.956 -41.651 1.00 9.02 126 MET B N 1
ATOM 2036 C CA . MET B 1 120 ? -3.844 26.474 -42.717 1.00 7.64 126 MET B CA 1
ATOM 2037 C C . MET B 1 120 ? -4.701 25.305 -42.235 1.00 8.45 126 MET B C 1
ATOM 2038 O O . MET B 1 120 ? -5.920 25.289 -42.465 1.00 9.73 126 MET B O 1
ATOM 2043 N N . ILE B 1 121 ? -4.088 24.346 -41.536 1.00 6.72 127 ILE B N 1
ATOM 2044 C CA . ILE B 1 121 ? -4.840 23.223 -40.981 1.00 7.24 127 ILE B CA 1
ATOM 2045 C C . ILE B 1 121 ? -5.946 23.718 -40.061 1.00 8.18 127 ILE B C 1
ATOM 2046 O O . ILE B 1 121 ? -7.108 23.272 -40.151 1.00 8.18 127 ILE B O 1
ATOM 2051 N N . ASN B 1 122 ? -5.602 24.615 -39.141 1.00 9.14 128 ASN B N 1
ATOM 2052 C CA . ASN B 1 122 ? -6.521 24.990 -38.077 1.00 8.82 128 ASN B CA 1
ATOM 2053 C C . ASN B 1 122 ? -7.524 26.040 -38.519 1.00 7.42 128 ASN B C 1
ATOM 2054 O O . ASN B 1 122 ? -8.405 26.404 -37.737 1.00 9.01 128 ASN B O 1
ATOM 2059 N N . ASP B 1 123 ? -7.438 26.507 -39.746 1.00 7.68 129 ASP B N 1
ATOM 2060 C CA . ASP B 1 123 ? -8.557 27.306 -40.263 1.00 7.96 129 ASP B CA 1
ATOM 2061 C C . ASP B 1 123 ? -9.713 26.447 -40.754 1.00 9.70 129 ASP B C 1
ATOM 2062 O O . ASP B 1 123 ? -10.784 26.985 -41.009 1.00 11.51 129 ASP B O 1
ATOM 2067 N N . LEU B 1 124 ? -9.553 25.154 -40.861 1.00 6.24 130 LEU B N 1
ATOM 2068 C CA . LEU B 1 124 ? -10.661 24.316 -41.245 1.00 8.16 130 LEU B CA 1
ATOM 2069 C C . LEU B 1 124 ? -11.302 23.733 -39.999 1.00 8.50 130 LEU B C 1
ATOM 2070 O O . LEU B 1 124 ? -10.617 23.399 -39.043 1.00 8.88 130 LEU B O 1
ATOM 2075 N N . PRO B 1 125 ? -12.605 23.547 -39.973 1.00 8.27 131 PRO B N 1
ATOM 2076 C CA . PRO B 1 125 ? -13.185 22.771 -38.874 1.00 7.70 131 PRO B CA 1
ATOM 2077 C C . PRO B 1 125 ? -12.564 21.381 -38.846 1.00 6.87 131 PRO B C 1
ATOM 2078 O O . PRO B 1 125 ? -12.225 20.798 -39.882 1.00 6.78 131 PRO B O 1
ATOM 2082 N N . THR B 1 126 ? -12.369 20.854 -37.647 1.00 6.26 132 THR B N 1
ATOM 2083 C CA . THR B 1 126 ? -11.902 19.478 -37.559 1.00 7.86 132 THR B CA 1
ATOM 2084 C C . THR B 1 126 ? -12.953 18.518 -38.110 1.00 5.96 132 THR B C 1
ATOM 2085 O O . THR B 1 126 ? -14.153 18.825 -38.195 1.00 8.28 132 THR B O 1
ATOM 2089 N N . ILE B 1 127 ? -12.521 17.312 -38.436 1.00 5.84 133 ILE B N 1
ATOM 2090 C CA . ILE B 1 127 ? -13.511 16.297 -38.802 1.00 6.31 133 ILE B CA 1
ATOM 2091 C C . ILE B 1 127 ? -14.501 16.085 -37.664 1.00 5.75 133 ILE B C 1
ATOM 2092 O O . ILE B 1 127 ? -15.705 15.920 -37.901 1.00 7.39 133 ILE B O 1
ATOM 2097 N N . PHE B 1 128 ? -14.028 16.125 -36.419 1.00 5.18 134 PHE B N 1
ATOM 2098 C CA . PHE B 1 128 ? -14.913 16.060 -35.257 1.00 5.35 134 PHE B CA 1
ATOM 2099 C C . PHE B 1 128 ? -15.994 17.137 -35.333 1.00 8.09 134 PHE B C 1
ATOM 2100 O O . PHE B 1 128 ? -17.189 16.854 -35.140 1.00 8.65 134 PHE B O 1
ATOM 2108 N N . GLU B 1 129 ? -15.603 18.379 -35.630 1.00 7.75 135 GLU B N 1
ATOM 2109 C CA . GLU B 1 129 ? -16.587 19.455 -35.700 1.00 10.45 135 GLU B CA 1
ATOM 2110 C C . GLU B 1 129 ? -17.563 19.235 -36.853 1.00 10.61 135 GLU B C 1
ATOM 2111 O O . GLU B 1 129 ? -18.784 19.444 -36.706 1.00 10.42 135 GLU B O 1
ATOM 2117 N N . VAL B 1 130 ? -17.068 18.750 -37.989 1.00 9.17 136 VAL B N 1
ATOM 2118 C CA . VAL B 1 130 ? -17.938 18.473 -39.128 1.00 10.14 136 VAL B CA 1
ATOM 2119 C C . VAL B 1 130 ? -19.007 17.461 -38.748 1.00 12.20 136 VAL B C 1
ATOM 2120 O O . VAL B 1 130 ? -20.211 17.681 -38.979 1.00 13.39 136 VAL B O 1
ATOM 2124 N N . VAL B 1 131 ? -18.594 16.318 -38.202 1.00 12.37 137 VAL B N 1
ATOM 2125 C CA . VAL B 1 131 ? -19.555 15.232 -37.992 1.00 12.63 137 VAL B CA 1
ATOM 2126 C C . VAL B 1 131 ? -20.476 15.483 -36.810 1.00 14.26 137 VAL B C 1
ATOM 2127 O O . VAL B 1 131 ? -21.571 14.893 -36.752 1.00 17.26 137 VAL B O 1
ATOM 2131 N N . THR B 1 132 ? -20.085 16.329 -35.864 1.00 11.99 138 THR B N 1
ATOM 2132 C CA . THR B 1 132 ? -20.955 16.650 -34.740 1.00 15.70 138 THR B CA 1
ATOM 2133 C C . THR B 1 132 ? -21.859 17.834 -35.016 1.00 19.54 138 THR B C 1
ATOM 2134 O O . THR B 1 132 ? -22.741 18.113 -34.204 1.00 20.68 138 THR B O 1
ATOM 2138 N N . GLY B 1 133 ? -21.659 18.540 -36.119 1.00 17.54 139 GLY B N 1
ATOM 2139 C CA . GLY B 1 133 ? -22.541 19.642 -36.442 1.00 20.66 139 GLY B CA 1
ATOM 2140 C C . GLY B 1 133 ? -22.104 20.939 -35.824 1.00 24.46 139 GLY B C 1
ATOM 2141 O O . GLY B 1 133 ? -22.913 21.866 -35.707 1.00 30.90 139 GLY B O 1
ATOM 2142 N N . ASN B 1 134 ? -20.843 21.020 -35.400 1.00 20.96 140 ASN B N 1
ATOM 2143 C CA . ASN B 1 134 ? -20.256 22.208 -34.796 1.00 29.23 140 ASN B CA 1
ATOM 2144 C C . ASN B 1 134 ? -19.273 22.901 -35.740 1.00 24.59 140 ASN B C 1
ATOM 2145 O O . ASN B 1 134 ? -18.358 23.594 -35.294 1.00 27.67 140 ASN B O 1
ATOM 2150 N N . ALA B 1 135 ? -19.449 22.720 -37.046 1.00 21.33 141 ALA B N 1
ATOM 2151 C CA . ALA B 1 135 ? -18.583 23.375 -38.030 1.00 21.07 141 ALA B CA 1
ATOM 2152 C C . ALA B 1 135 ? -19.044 24.804 -38.338 1.00 32.24 141 ALA B C 1
ATOM 2153 O O . ALA B 1 135 ? -20.114 25.227 -37.893 1.00 28.83 141 ALA B O 1
#

Secondary structure (DSSP, 8-state):
--HHHHHHHHHHHHHHHHHHHHHTTTHHHHHHHS-TTSS--EEEEETTTEEEEE-----SS--S-PPPS-HHHHGGGS-HHHHHHHHHHHHHHHHHHHHHHHHHHTT--HHHHHHHHHHHHTSPPHHHHHTT--/-THHHHHHHHHHHHHHHHHHHHTTTHHHHHHH--TTSSS---EEETTTEEESSPPP--SS-SSPPPPS-TTTTGGGS-HHHHHHHHHHHHHHHHHHHHHHHHHHTT--HHHHHHHHHHHHTSPPHHHHHHT--

B-factor: mean 13.54, std 8.45, range [3.37, 53.33]

InterPro domains:
  IPR001965 Zinc finger, PHD-type [SM00249] (197-245)
  IPR011011 Zinc finger, FYVE/PHD-type [SSF57903] (187-249)
  IPR013083 Zinc finger, RING/FYVE/PHD-type [G3DSA:3.30.40.10] (187-246)
  IPR019786 Zinc finger, PHD-type, conserved site [PS01359] (198-244)
  IPR019787 Zinc finger, PHD-finger [PF00628] (198-244)
  IPR019787 Zinc finger, PHD-finger [PS50016] (195-247)
  IPR021998 Alfin, N-terminal [PF12165] (11-138)
  IPR044104 Alfin1-like, PHD finger [cd15613] (198-246)
  IPR045104 Alfin [PTHR12321] (9-249)

Sequence (267 aa):
SPRTVEEVFSDFRGRRAGLIKALSTDVQKFYHQCDPEKENLCLYGLPNETWEVNLPVEEVPPELPEPALGINFARDGMQEKDWISLVAVHSDSWLISVAFYFGARFGFGKNERKRLFQMINDLPTIFEVVTGNAPRTVEEVFSDFRGRRAGLIKALSTDVQKFYHQCDPEKENLCLYGLPNETWEVNLPVEEVPPELPEPALGINFARDGMQEKDWISLVAVHSDSWLISVAFYFGARFGFGKNERKRLFQMINDLPTIFEVVTGNA

Nearest PDB structures (foldseek):
  5xvj-assembly1_B  TM=9.740E-01  e=1.199E-20  Arabidopsis thaliana
  5y21-assembly1_B  TM=9.530E-01  e=4.240E-18  Arabidopsis thaliana
  5xvj-assembly1_B  TM=1.008E+00  e=6.195E-25  Arabidopsis thaliana
  5y21-assembly1_B  TM=9.376E-01  e=2.748E-17  Arabidopsis thaliana